Protein AF-A0A8B6GWA0-F1 (afdb_monomer)

Structure (mmCIF, N/CA/C/O backbone):
data_AF-A0A8B6GWA0-F1
#
_entry.id   AF-A0A8B6GWA0-F1
#
loop_
_atom_site.group_PDB
_atom_site.id
_atom_site.type_symbol
_atom_site.label_atom_id
_atom_site.label_alt_id
_atom_site.label_comp_id
_atom_site.label_asym_id
_atom_site.label_entity_id
_atom_site.label_seq_id
_atom_site.pdbx_PDB_ins_code
_atom_site.Cartn_x
_atom_site.Cartn_y
_atom_site.Cartn_z
_atom_site.occupancy
_atom_site.B_iso_or_equiv
_atom_site.auth_seq_id
_atom_site.auth_comp_id
_atom_site.auth_asym_id
_atom_site.auth_atom_id
_atom_site.pdbx_PDB_model_num
ATOM 1 N N . MET A 1 1 ? -15.227 0.819 5.330 1.00 64.62 1 MET A N 1
ATOM 2 C CA . MET A 1 1 ? -16.528 0.362 4.798 1.00 64.62 1 MET A CA 1
ATOM 3 C C . MET A 1 1 ? -16.441 0.118 3.294 1.00 64.62 1 MET A C 1
ATOM 5 O O . MET A 1 1 ? -15.882 0.960 2.591 1.00 64.62 1 MET A O 1
ATOM 9 N N . LYS A 1 2 ? -16.917 -1.031 2.801 1.00 76.00 2 LYS A N 1
ATOM 10 C CA . LYS A 1 2 ? -17.010 -1.337 1.360 1.00 76.00 2 LYS A CA 1
ATOM 11 C C . LYS A 1 2 ? -18.361 -0.871 0.809 1.00 76.00 2 LYS A C 1
ATOM 13 O O . LYS A 1 2 ? -19.314 -0.718 1.566 1.00 76.00 2 LYS A O 1
ATOM 18 N N . LEU A 1 3 ? -18.465 -0.691 -0.513 1.00 80.06 3 LEU A N 1
ATOM 19 C CA . LEU A 1 3 ? -19.733 -0.317 -1.159 1.00 80.06 3 LEU A CA 1
ATOM 20 C C . LEU A 1 3 ? -20.846 -1.335 -0.866 1.00 80.06 3 LEU A C 1
ATOM 22 O O . LEU A 1 3 ? -21.987 -0.937 -0.683 1.00 80.06 3 LEU A O 1
ATOM 26 N N . SER A 1 4 ? -20.510 -2.623 -0.758 1.00 80.25 4 SER A N 1
ATOM 27 C CA . SER A 1 4 ? -21.457 -3.676 -0.374 1.00 80.25 4 SER A CA 1
ATOM 28 C C . SER A 1 4 ? -22.116 -3.435 0.964 1.00 80.25 4 SER A C 1
ATOM 30 O O . SER A 1 4 ? -23.332 -3.553 1.073 1.00 80.25 4 SER A O 1
ATOM 32 N N . ASP A 1 5 ? -21.317 -3.038 1.945 1.00 82.62 5 ASP A N 1
ATOM 33 C CA . ASP A 1 5 ? -21.777 -2.827 3.309 1.00 82.62 5 ASP A CA 1
ATOM 34 C C . ASP A 1 5 ? -22.697 -1.598 3.335 1.00 82.62 5 ASP A C 1
ATOM 36 O O . ASP A 1 5 ? -23.781 -1.636 3.906 1.00 82.62 5 ASP A O 1
ATOM 40 N N . VAL A 1 6 ? -22.319 -0.536 2.611 1.00 85.50 6 VAL A N 1
ATOM 41 C CA . VAL A 1 6 ? -23.145 0.669 2.443 1.00 85.50 6 VAL A CA 1
ATOM 42 C C . VAL A 1 6 ? -24.468 0.336 1.748 1.00 85.50 6 VAL A C 1
ATOM 44 O O . VAL A 1 6 ? -25.530 0.736 2.220 1.00 85.50 6 VAL A O 1
ATOM 47 N N . CYS A 1 7 ? -24.436 -0.405 0.640 1.00 86.38 7 CYS A N 1
ATOM 48 C CA . CYS A 1 7 ? -25.652 -0.804 -0.061 1.00 86.38 7 CYS A CA 1
ATOM 49 C C . CYS A 1 7 ? -26.564 -1.635 0.843 1.00 86.38 7 CYS A C 1
ATOM 51 O O . CYS A 1 7 ? -27.756 -1.371 0.869 1.00 86.38 7 CYS A O 1
ATOM 53 N N . GLN A 1 8 ? -26.021 -2.567 1.626 1.00 85.88 8 GLN A N 1
ATOM 54 C CA . GLN A 1 8 ? -26.804 -3.371 2.565 1.00 85.88 8 GLN A CA 1
ATOM 55 C C . GLN A 1 8 ? -27.409 -2.538 3.706 1.00 85.88 8 GLN A C 1
ATOM 57 O O . GLN A 1 8 ? -28.520 -2.815 4.145 1.00 85.88 8 GLN A O 1
ATOM 62 N N . MET A 1 9 ? -26.702 -1.512 4.188 1.00 87.50 9 MET A N 1
ATOM 63 C CA . MET A 1 9 ? -27.196 -0.635 5.256 1.00 87.50 9 MET A CA 1
ATOM 64 C C . MET A 1 9 ? -28.290 0.332 4.789 1.00 87.50 9 MET A C 1
ATOM 66 O O . MET A 1 9 ? -29.154 0.708 5.578 1.00 87.50 9 MET A O 1
ATOM 70 N N . TYR A 1 10 ? -28.231 0.776 3.532 1.00 87.62 10 TYR A N 1
ATOM 71 C CA . TYR A 1 10 ? -29.064 1.871 3.024 1.00 87.62 10 TYR A CA 1
ATOM 72 C C . TYR A 1 10 ? -29.969 1.473 1.847 1.00 87.62 10 TYR A C 1
ATOM 74 O O . TYR A 1 10 ? -30.591 2.349 1.246 1.00 87.62 10 TYR A O 1
ATOM 82 N N . SER A 1 11 ? -30.054 0.193 1.484 1.00 82.56 11 SER A N 1
ATOM 83 C CA . SER A 1 11 ? -30.932 -0.324 0.428 1.00 82.56 11 SER A CA 1
ATOM 84 C C . SER A 1 11 ? -31.373 -1.755 0.737 1.00 82.56 11 SER A C 1
ATOM 86 O O . SER A 1 11 ? -30.554 -2.607 1.065 1.00 82.56 11 SER A O 1
ATOM 88 N N . ASP A 1 12 ? -32.659 -2.041 0.528 1.00 73.44 12 ASP A N 1
ATOM 89 C CA . ASP A 1 12 ? -33.217 -3.397 0.654 1.00 73.44 12 ASP A CA 1
ATOM 90 C C . ASP A 1 12 ? -32.796 -4.313 -0.513 1.00 73.44 12 ASP A C 1
ATOM 92 O O . ASP A 1 12 ? -32.849 -5.537 -0.419 1.00 73.44 12 ASP A O 1
ATOM 96 N N . ASN A 1 13 ? -32.332 -3.717 -1.619 1.00 62.00 13 ASN A N 1
ATOM 97 C CA . ASN A 1 13 ? -31.847 -4.410 -2.810 1.00 62.00 13 ASN A CA 1
ATOM 98 C C . ASN A 1 13 ? -30.316 -4.374 -2.850 1.00 62.00 13 ASN A C 1
ATOM 100 O O . ASN A 1 13 ? -29.718 -3.621 -3.626 1.00 62.00 13 ASN A O 1
ATOM 104 N N . ALA A 1 14 ? -29.664 -5.171 -2.004 1.00 59.34 14 ALA A N 1
ATOM 105 C CA . ALA A 1 14 ? -28.231 -5.407 -2.122 1.00 59.34 14 ALA A CA 1
ATOM 106 C C . ALA A 1 14 ? -27.972 -6.299 -3.351 1.00 59.34 14 ALA A C 1
ATOM 108 O O . ALA A 1 14 ? -28.061 -7.523 -3.283 1.00 59.34 14 ALA A O 1
ATOM 109 N N . GLN A 1 15 ? -27.686 -5.685 -4.504 1.00 58.66 15 GLN A N 1
ATOM 110 C CA . GLN A 1 15 ? -27.155 -6.406 -5.666 1.00 58.66 15 GLN A CA 1
ATOM 111 C C . GLN A 1 15 ? -25.925 -7.230 -5.227 1.00 58.66 15 GLN A C 1
ATOM 113 O O . GLN A 1 15 ? -25.093 -6.693 -4.487 1.00 58.66 15 GLN A O 1
ATOM 118 N N . PRO A 1 16 ? -25.759 -8.499 -5.653 1.00 56.56 16 PRO A N 1
ATOM 119 C CA . PRO A 1 16 ? -24.614 -9.308 -5.250 1.00 56.56 16 PRO A CA 1
ATOM 120 C C . PRO A 1 16 ? -23.324 -8.735 -5.848 1.00 56.56 16 PRO A C 1
ATOM 122 O O . PRO A 1 16 ? -22.939 -9.021 -6.980 1.00 56.56 16 PRO A O 1
ATOM 125 N N . LEU A 1 17 ? -22.616 -7.924 -5.067 1.00 62.47 17 LEU A N 1
ATOM 126 C CA . LEU A 1 17 ? -21.311 -7.378 -5.447 1.00 62.47 17 LEU A CA 1
ATOM 127 C C . LEU A 1 17 ? -20.210 -8.454 -5.414 1.00 62.47 17 LEU A C 1
ATOM 129 O O . LEU A 1 17 ? -19.087 -8.185 -5.817 1.00 62.47 17 LEU A O 1
ATOM 133 N N . GLU A 1 18 ? -20.516 -9.686 -5.000 1.00 60.28 18 GLU A N 1
ATOM 134 C CA . GLU A 1 18 ? -19.568 -10.809 -4.950 1.00 60.28 18 GLU A CA 1
ATOM 135 C C . GLU A 1 18 ? -18.960 -11.166 -6.317 1.00 60.28 18 GLU A C 1
ATOM 137 O O . GLU A 1 18 ? -17.824 -11.637 -6.393 1.00 60.28 18 GLU A O 1
ATOM 142 N N . GLN A 1 19 ? -19.670 -10.909 -7.423 1.00 63.75 19 GLN A N 1
ATOM 143 C CA . GLN A 1 19 ? -19.118 -11.127 -8.767 1.00 63.75 19 GLN A CA 1
ATOM 144 C C . GLN A 1 19 ? -17.974 -10.149 -9.097 1.00 63.75 19 GLN A C 1
ATOM 146 O O . GLN A 1 19 ? -17.099 -10.471 -9.904 1.00 63.75 19 GLN A O 1
ATOM 151 N N . LYS A 1 20 ? -17.915 -8.991 -8.425 1.00 72.75 20 LYS A N 1
ATOM 152 C CA . LYS A 1 20 ? -16.910 -7.945 -8.666 1.00 72.75 20 LYS A CA 1
ATOM 153 C C . LYS A 1 20 ? -15.511 -8.374 -8.264 1.00 72.75 20 LYS A C 1
ATOM 155 O O . LYS A 1 20 ? -14.563 -8.145 -9.016 1.00 72.75 20 LYS A O 1
ATOM 160 N N . ASP A 1 21 ? -15.379 -9.044 -7.125 1.00 73.38 21 ASP A N 1
ATOM 161 C CA . ASP A 1 21 ? -14.072 -9.499 -6.653 1.00 73.38 21 ASP A CA 1
ATOM 162 C C . ASP A 1 21 ? -13.458 -10.509 -7.631 1.00 73.38 21 ASP A C 1
ATOM 164 O O . ASP A 1 21 ? -12.263 -10.438 -7.908 1.00 73.38 21 ASP A O 1
ATOM 168 N N . LYS A 1 22 ? -14.272 -11.369 -8.260 1.00 77.56 22 LYS A N 1
ATOM 169 C CA . LYS A 1 22 ? -13.805 -12.321 -9.282 1.00 77.56 22 LYS A CA 1
ATOM 170 C C . LYS A 1 22 ? -13.308 -11.624 -10.548 1.00 77.56 22 LYS A C 1
ATOM 172 O O . LYS A 1 22 ? -12.220 -11.946 -11.022 1.00 77.56 22 LYS A O 1
ATOM 177 N N . VAL A 1 23 ? -14.068 -10.653 -11.064 1.00 79.62 23 VAL A N 1
ATOM 178 C CA . VAL A 1 23 ? -13.680 -9.851 -12.242 1.00 79.62 23 VAL A CA 1
ATOM 179 C C . VAL A 1 23 ? -12.383 -9.100 -11.955 1.00 79.62 23 VAL A C 1
ATOM 181 O O . VAL A 1 23 ? -11.427 -9.181 -12.726 1.00 79.62 23 VAL A O 1
ATOM 184 N N . LYS A 1 24 ? -12.301 -8.435 -10.797 1.00 79.81 24 LYS A N 1
ATOM 185 C CA . LYS A 1 24 ? -11.088 -7.739 -10.373 1.00 79.81 24 LYS A CA 1
ATOM 186 C C . LYS A 1 24 ? -9.905 -8.698 -10.287 1.00 79.81 24 LYS A C 1
ATOM 188 O O . LYS A 1 24 ? -8.864 -8.382 -10.852 1.00 79.81 24 LYS A O 1
ATOM 193 N N . ILE A 1 25 ? -10.051 -9.851 -9.629 1.00 81.00 25 ILE A N 1
ATOM 194 C CA . ILE A 1 25 ? -8.980 -10.845 -9.461 1.00 81.00 25 ILE A CA 1
ATOM 195 C C . ILE A 1 25 ? -8.468 -11.340 -10.814 1.00 81.00 25 ILE A C 1
ATOM 197 O O . ILE A 1 25 ? -7.263 -11.277 -11.059 1.00 81.00 25 ILE A O 1
ATOM 201 N N . LYS A 1 26 ? -9.379 -11.763 -11.699 1.00 82.94 26 LYS A N 1
ATOM 202 C CA . LYS A 1 26 ? -9.074 -12.269 -13.045 1.00 82.94 26 LYS A CA 1
ATOM 203 C C . LYS A 1 26 ? -8.226 -11.272 -13.831 1.00 82.94 26 LYS A C 1
ATOM 205 O O . LYS A 1 26 ? -7.076 -11.552 -14.155 1.00 82.94 26 LYS A O 1
ATOM 210 N N . TRP A 1 27 ? -8.746 -10.067 -14.048 1.00 82.62 27 TRP A N 1
ATOM 211 C CA . TRP A 1 27 ? -8.070 -9.066 -14.876 1.00 82.62 27 TRP A CA 1
ATOM 212 C C . TRP A 1 27 ? -6.813 -8.496 -14.215 1.00 82.62 27 TRP A C 1
ATOM 214 O O . TRP A 1 27 ? -5.834 -8.190 -14.890 1.00 82.62 27 TRP A O 1
ATOM 224 N N . THR A 1 28 ? -6.788 -8.407 -12.884 1.00 82.81 28 THR A N 1
ATOM 225 C CA . THR A 1 28 ? -5.583 -8.010 -12.144 1.00 82.81 28 THR A CA 1
ATOM 226 C C . THR A 1 28 ? -4.456 -9.023 -12.359 1.00 82.81 28 THR A C 1
ATOM 228 O O . THR A 1 28 ? -3.297 -8.643 -12.557 1.00 82.81 28 THR A O 1
ATOM 231 N N . LYS A 1 29 ? -4.787 -10.320 -12.379 1.00 83.06 29 LYS A N 1
ATOM 232 C CA . LYS A 1 29 ? -3.828 -11.400 -12.623 1.00 83.06 29 LYS A CA 1
ATOM 233 C C . LYS A 1 29 ? -3.405 -11.510 -14.085 1.00 83.06 29 LYS A C 1
ATOM 235 O O . LYS A 1 29 ? -2.239 -11.803 -14.326 1.00 83.06 29 LYS A O 1
ATOM 240 N N . GLU A 1 30 ? -4.304 -11.245 -15.026 1.00 83.44 30 GLU A N 1
ATOM 241 C CA . GLU A 1 30 ? -4.047 -11.384 -16.465 1.00 83.44 30 GLU A CA 1
ATOM 242 C C . GLU A 1 30 ? -3.382 -10.153 -17.088 1.00 83.44 30 GLU A C 1
ATOM 244 O O . GLU A 1 30 ? -2.453 -10.318 -17.865 1.00 83.44 30 GLU A O 1
ATOM 249 N N . ASP A 1 31 ? -3.789 -8.938 -16.706 1.00 80.31 31 ASP A N 1
ATOM 250 C CA . ASP A 1 31 ? -3.397 -7.694 -17.394 1.00 80.31 31 ASP A CA 1
ATOM 251 C C . ASP A 1 31 ? -2.764 -6.635 -16.480 1.00 80.31 31 ASP A C 1
ATOM 253 O O . ASP A 1 31 ? -2.205 -5.649 -16.966 1.00 80.31 31 ASP A O 1
ATOM 257 N N . GLY A 1 32 ? -2.819 -6.822 -15.155 1.00 82.50 32 GLY A N 1
ATOM 258 C CA . GLY A 1 32 ? -2.175 -5.922 -14.197 1.00 82.50 32 GLY A CA 1
ATOM 259 C C . GLY A 1 32 ? -3.103 -4.871 -13.615 1.00 82.50 32 GLY A C 1
ATOM 260 O O . GLY A 1 32 ? -3.889 -5.164 -12.717 1.00 82.50 32 GLY A O 1
ATOM 261 N N . GLU A 1 33 ? -2.972 -3.616 -14.050 1.00 83.50 33 GLU A N 1
ATOM 262 C CA . GLU A 1 33 ? -3.897 -2.563 -13.626 1.00 83.50 33 GLU A CA 1
ATOM 263 C C . GLU A 1 33 ? -5.235 -2.728 -14.356 1.00 83.50 33 GLU A C 1
ATOM 265 O O . GLU A 1 33 ? -5.327 -2.422 -15.546 1.00 83.50 33 GLU A O 1
ATOM 270 N N . LEU A 1 34 ? -6.272 -3.169 -13.626 1.00 82.00 34 LEU A N 1
ATOM 271 C CA . LEU A 1 34 ? -7.621 -3.439 -14.146 1.00 82.00 34 LEU A CA 1
ATOM 272 C C . LEU A 1 34 ? -8.068 -2.355 -15.137 1.00 82.00 34 LEU A C 1
ATOM 274 O O . LEU A 1 34 ? -8.337 -2.636 -16.298 1.00 82.00 34 LEU A O 1
ATOM 278 N N . TRP A 1 35 ? -8.060 -1.089 -14.719 1.00 86.69 35 TRP A N 1
ATOM 279 C CA . TRP A 1 35 ? -8.591 0.018 -15.518 1.00 86.69 35 TRP A CA 1
ATOM 280 C C . TRP A 1 35 ? -7.644 0.554 -16.594 1.00 86.69 35 TRP A C 1
ATOM 282 O O . TRP A 1 35 ? -7.993 1.525 -17.272 1.00 86.69 35 TRP A O 1
ATOM 292 N N . ALA A 1 36 ? -6.466 -0.041 -16.782 1.00 84.94 36 ALA A N 1
ATOM 293 C CA . ALA A 1 36 ? -5.525 0.355 -17.827 1.00 84.94 36 ALA A CA 1
ATOM 294 C C . ALA A 1 36 ? -5.757 -0.376 -19.162 1.00 84.94 36 ALA A C 1
ATOM 296 O O . ALA A 1 36 ? -5.326 0.128 -20.203 1.00 84.94 36 ALA A O 1
ATOM 297 N N . ARG A 1 37 ? -6.461 -1.519 -19.158 1.00 82.44 37 ARG A N 1
ATOM 298 C CA . ARG A 1 37 ? -6.771 -2.302 -20.367 1.00 82.44 37 ARG A CA 1
ATOM 299 C C . ARG A 1 37 ? -7.619 -1.499 -21.354 1.00 82.44 37 ARG A C 1
ATOM 301 O O . ARG A 1 37 ? -8.598 -0.862 -20.962 1.00 82.44 37 ARG A O 1
ATOM 308 N N . ARG A 1 38 ? -7.274 -1.534 -22.645 1.00 85.75 38 ARG A N 1
ATOM 309 C CA . ARG A 1 38 ? -8.078 -0.940 -23.725 1.00 85.75 38 ARG A CA 1
ATOM 310 C C . ARG A 1 38 ? -8.163 -1.882 -24.939 1.00 85.75 38 ARG A C 1
ATOM 312 O O . ARG A 1 38 ? -7.135 -2.460 -25.288 1.00 85.75 38 ARG A O 1
ATOM 319 N N . PRO A 1 39 ? -9.332 -1.986 -25.605 1.00 90.00 39 PRO A N 1
ATOM 320 C CA . PRO A 1 39 ? -10.635 -1.471 -25.162 1.00 90.00 39 PRO A CA 1
ATOM 321 C C . PRO A 1 39 ? -11.088 -2.135 -23.848 1.00 90.00 39 PRO A C 1
ATOM 323 O O . PRO A 1 39 ? -10.558 -3.176 -23.459 1.00 90.00 39 PRO A O 1
ATOM 326 N N . LEU A 1 40 ? -12.009 -1.489 -23.127 1.00 90.00 40 LEU A N 1
ATOM 327 C CA . LEU A 1 40 ? -12.636 -2.107 -21.954 1.00 90.00 40 LEU A CA 1
ATOM 328 C C . LEU A 1 40 ? -13.491 -3.291 -22.420 1.00 90.00 40 LEU A C 1
ATOM 330 O O . LEU A 1 40 ? -14.094 -3.218 -23.489 1.00 90.00 40 LEU A O 1
ATOM 334 N N . THR A 1 41 ? -13.521 -4.371 -21.642 1.00 89.44 41 THR A N 1
ATOM 335 C CA . THR A 1 41 ? -14.411 -5.508 -21.916 1.00 89.44 41 THR A CA 1
ATOM 336 C C . THR A 1 41 ? -15.811 -5.229 -21.378 1.00 89.44 41 THR A C 1
ATOM 338 O O . THR A 1 41 ? -15.973 -4.402 -20.478 1.00 89.44 41 THR A O 1
ATOM 341 N N . ASP A 1 42 ? -16.813 -5.953 -21.877 1.00 91.31 42 ASP A N 1
ATOM 342 C CA . ASP A 1 42 ? -18.191 -5.828 -21.388 1.00 91.31 42 ASP A CA 1
ATOM 343 C C . ASP A 1 42 ? -18.284 -6.117 -19.880 1.00 91.31 42 ASP A C 1
ATOM 345 O O . ASP A 1 42 ? -18.909 -5.350 -19.156 1.00 91.31 42 ASP A O 1
ATOM 349 N N . GLU A 1 43 ? -17.543 -7.117 -19.374 1.00 88.56 43 GLU A N 1
ATOM 350 C CA . GLU A 1 43 ? -17.435 -7.411 -17.931 1.00 88.56 43 GLU A CA 1
ATOM 351 C C . GLU A 1 43 ? -16.918 -6.203 -17.120 1.00 88.56 43 GLU A C 1
ATOM 353 O O . GLU A 1 43 ? -17.371 -5.951 -16.005 1.00 88.56 43 GLU A O 1
ATOM 358 N N . MET A 1 44 ? -15.954 -5.445 -17.656 1.00 88.44 44 MET A N 1
ATOM 359 C CA . MET A 1 44 ? -15.405 -4.259 -16.985 1.00 88.44 44 MET A CA 1
ATOM 360 C C . MET A 1 44 ? -16.371 -3.074 -17.026 1.00 88.44 44 MET A C 1
ATOM 362 O O . MET A 1 44 ? -16.429 -2.294 -16.073 1.00 88.44 44 MET A O 1
ATOM 366 N N . ILE A 1 45 ? -17.104 -2.923 -18.131 1.00 90.75 45 ILE A N 1
ATOM 367 C CA . ILE A 1 45 ? -18.130 -1.888 -18.281 1.00 90.75 45 ILE A CA 1
ATOM 368 C C . ILE A 1 45 ? -19.275 -2.171 -17.308 1.00 90.75 45 ILE A C 1
ATOM 370 O O . ILE A 1 45 ? -19.658 -1.274 -16.560 1.00 90.75 45 ILE A O 1
ATOM 374 N N . GLU A 1 46 ? -19.746 -3.417 -17.251 1.00 89.19 46 GLU A N 1
ATOM 375 C CA . GLU A 1 46 ? -20.789 -3.864 -16.327 1.00 89.19 46 GLU A CA 1
ATOM 376 C C . GLU A 1 46 ? -20.351 -3.723 -14.862 1.00 89.19 46 GLU A C 1
ATOM 378 O O . GLU A 1 46 ? -21.105 -3.215 -14.028 1.00 89.19 46 GLU A O 1
ATOM 383 N N . TYR A 1 47 ? -19.102 -4.088 -14.539 1.00 86.69 47 TYR A N 1
ATOM 384 C CA . TYR A 1 47 ? -18.524 -3.844 -13.215 1.00 86.69 47 TYR A CA 1
ATOM 385 C C . TYR A 1 47 ? -18.686 -2.370 -12.813 1.00 86.69 47 TYR A C 1
ATOM 387 O O . TYR A 1 47 ? -19.178 -2.078 -11.717 1.00 86.69 47 TYR A O 1
ATOM 395 N N . ALA A 1 48 ? -18.265 -1.450 -13.691 1.00 88.56 48 ALA A N 1
ATOM 396 C CA . ALA A 1 48 ? -18.250 -0.015 -13.416 1.00 88.56 48 ALA A CA 1
ATOM 397 C C . ALA A 1 48 ? -19.662 0.582 -13.362 1.00 88.56 48 ALA A C 1
ATOM 399 O O . ALA A 1 48 ? -19.951 1.381 -12.471 1.00 88.56 48 ALA A O 1
ATOM 400 N N . SER A 1 49 ? -20.558 0.187 -14.271 1.00 89.62 49 SER A N 1
ATOM 401 C CA . SER A 1 49 ? -21.946 0.660 -14.257 1.00 89.62 49 SER A CA 1
ATOM 402 C C . SER A 1 49 ? -22.657 0.230 -12.979 1.00 89.62 49 SER A C 1
ATOM 404 O O . SER A 1 49 ? -23.326 1.043 -12.344 1.00 89.62 49 SER A O 1
ATOM 406 N N . ASN A 1 50 ? -22.430 -1.010 -12.538 1.00 86.69 50 ASN A N 1
ATOM 407 C CA . ASN A 1 50 ? -23.057 -1.547 -11.336 1.00 86.69 50 ASN A CA 1
ATOM 408 C C . ASN A 1 50 ? -22.606 -0.828 -10.053 1.00 86.69 50 ASN A C 1
ATOM 410 O O . ASN A 1 50 ? -23.355 -0.829 -9.083 1.00 86.69 50 ASN A O 1
ATOM 414 N N . ASP A 1 51 ? -21.406 -0.229 -9.997 1.00 85.38 51 ASP A N 1
ATOM 415 C CA . ASP A 1 51 ? -21.007 0.627 -8.858 1.00 85.38 51 ASP A CA 1
ATOM 416 C C . ASP A 1 51 ? -21.910 1.867 -8.741 1.00 85.38 51 ASP A C 1
ATOM 418 O O . ASP A 1 51 ? -22.296 2.258 -7.640 1.00 85.38 51 ASP A O 1
ATOM 422 N N . VAL A 1 52 ? -22.289 2.466 -9.873 1.00 88.75 52 VAL A N 1
ATOM 423 C CA . VAL A 1 52 ? -23.106 3.687 -9.901 1.00 88.75 52 VAL A CA 1
ATOM 424 C C . VAL A 1 52 ? -24.583 3.366 -9.690 1.00 88.75 52 VAL A C 1
ATOM 426 O O . VAL A 1 52 ? -25.239 4.005 -8.867 1.00 88.75 52 VAL A O 1
ATOM 429 N N . THR A 1 53 ? -25.103 2.354 -10.386 1.00 87.25 53 THR A N 1
ATOM 430 C CA . THR A 1 53 ? -26.515 1.951 -10.289 1.00 87.25 53 THR A CA 1
ATOM 431 C C . THR A 1 53 ? -26.873 1.420 -8.900 1.00 87.25 53 THR A C 1
ATOM 433 O O . THR A 1 53 ? -28.003 1.588 -8.454 1.00 87.25 53 THR A O 1
ATOM 436 N N . ALA A 1 54 ? -25.921 0.818 -8.177 1.00 84.38 54 ALA A N 1
ATOM 437 C CA . ALA A 1 54 ? -26.145 0.398 -6.793 1.00 84.38 54 ALA A CA 1
ATOM 438 C C . ALA A 1 54 ? -26.211 1.584 -5.810 1.00 84.38 54 ALA A C 1
ATOM 440 O O . ALA A 1 54 ? -26.874 1.496 -4.776 1.00 84.38 54 ALA A O 1
ATOM 441 N N . LEU A 1 55 ? -25.531 2.693 -6.121 1.00 86.56 55 LEU A N 1
ATOM 442 C CA . LEU A 1 55 ? -25.473 3.878 -5.265 1.00 86.56 55 LEU A CA 1
ATOM 443 C C . LEU A 1 55 ? -26.659 4.829 -5.504 1.00 86.56 55 LEU A C 1
ATOM 445 O O . LEU A 1 55 ? -27.187 5.432 -4.566 1.00 86.56 55 LEU A O 1
ATOM 449 N N . ILE A 1 56 ? -27.077 4.983 -6.761 1.00 88.62 56 ILE A N 1
ATOM 450 C CA . ILE A 1 56 ? -28.070 5.974 -7.184 1.00 88.62 56 ILE A CA 1
ATOM 451 C C . ILE A 1 56 ? -29.273 5.267 -7.827 1.00 88.62 56 ILE A C 1
ATOM 453 O O . ILE A 1 56 ? -29.081 4.443 -8.717 1.00 88.62 56 ILE A O 1
ATOM 457 N N . PRO A 1 57 ? -30.518 5.633 -7.463 1.00 89.06 57 PRO A N 1
ATOM 458 C CA . PRO A 1 57 ? -30.874 6.711 -6.536 1.00 89.06 57 PRO A CA 1
ATOM 459 C C . PRO A 1 57 ? -30.928 6.280 -5.064 1.00 89.06 57 PRO A C 1
ATOM 461 O O . PRO A 1 57 ? -30.762 7.129 -4.191 1.00 89.06 57 PRO A O 1
ATOM 464 N N . THR A 1 58 ? -31.179 5.006 -4.771 1.00 89.44 58 THR A N 1
ATOM 465 C CA . THR A 1 58 ? -31.703 4.566 -3.467 1.00 89.44 58 THR A CA 1
ATOM 466 C C . THR A 1 58 ? -30.777 4.870 -2.290 1.00 89.44 58 THR A C 1
ATOM 468 O O . THR A 1 58 ? -31.185 5.565 -1.359 1.00 89.44 58 THR A O 1
ATOM 471 N N . VAL A 1 59 ? -29.524 4.405 -2.342 1.00 90.62 59 VAL A N 1
ATOM 472 C CA . VAL A 1 59 ? -28.560 4.588 -1.243 1.00 90.62 59 VAL A CA 1
ATOM 473 C C . VAL A 1 59 ? -28.311 6.074 -0.993 1.00 90.62 59 VAL A C 1
ATOM 475 O O . VAL A 1 59 ? -28.395 6.524 0.149 1.00 90.62 59 VAL A O 1
ATOM 478 N N . TYR A 1 60 ? -28.090 6.850 -2.057 1.00 92.38 60 TYR A N 1
ATOM 479 C CA . TYR A 1 60 ? -27.881 8.294 -1.958 1.00 92.38 60 TYR A CA 1
ATOM 480 C C . TYR A 1 60 ? -29.045 9.015 -1.260 1.00 92.38 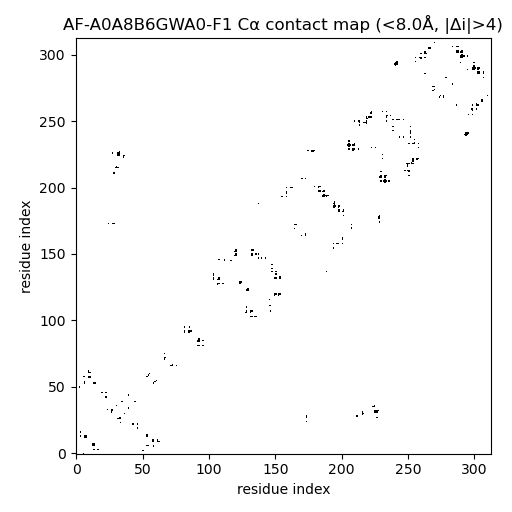60 TYR A C 1
ATOM 482 O O . TYR A 1 60 ? -28.820 9.789 -0.329 1.00 92.38 60 TYR A O 1
ATOM 490 N N . HIS A 1 61 ? -30.292 8.765 -1.676 1.00 94.19 61 HIS A N 1
ATOM 491 C CA . HIS A 1 61 ? -31.450 9.449 -1.090 1.00 94.19 61 HIS A CA 1
ATOM 492 C C . HIS A 1 61 ? -31.669 9.052 0.372 1.00 94.19 61 HIS A C 1
ATOM 494 O O . HIS A 1 61 ? -31.980 9.914 1.194 1.00 94.19 61 HIS A O 1
ATOM 500 N N . ASN A 1 62 ? -31.444 7.783 0.716 1.00 94.25 62 ASN A N 1
ATOM 501 C CA . ASN A 1 62 ? -31.555 7.314 2.094 1.00 94.25 62 ASN A CA 1
ATOM 502 C C . ASN A 1 62 ? -30.488 7.934 3.001 1.00 94.25 62 ASN A C 1
ATOM 504 O O . ASN A 1 62 ? -30.812 8.405 4.092 1.00 94.25 62 ASN A O 1
ATOM 508 N N . GLN A 1 63 ? -29.238 8.013 2.539 1.00 93.69 63 GLN A N 1
ATOM 509 C CA . GLN A 1 63 ? -28.173 8.703 3.270 1.00 93.69 63 GLN A CA 1
ATOM 510 C C . GLN A 1 63 ? -28.478 10.193 3.437 1.00 93.69 63 GLN A C 1
ATOM 512 O O . GLN A 1 63 ? -28.364 10.721 4.543 1.00 93.69 63 GLN A O 1
ATOM 517 N N . LYS A 1 64 ? -28.916 10.865 2.365 1.00 94.81 64 LYS A N 1
ATOM 518 C CA . LYS A 1 64 ? -29.290 12.283 2.403 1.00 94.81 64 LYS A CA 1
ATOM 519 C C . LYS A 1 64 ? -30.393 12.547 3.429 1.00 94.81 64 LYS A C 1
ATOM 521 O O . LYS A 1 64 ? -30.226 13.438 4.256 1.00 94.81 64 LYS A O 1
ATOM 526 N N . ARG A 1 65 ? -31.459 11.740 3.427 1.00 95.62 65 ARG A N 1
ATOM 527 C CA . ARG A 1 65 ? -32.559 11.848 4.396 1.00 95.62 65 ARG A CA 1
ATOM 528 C C . ARG A 1 65 ? -32.051 11.758 5.838 1.00 95.62 65 ARG A C 1
ATOM 530 O O . ARG A 1 65 ? -32.407 12.590 6.659 1.00 95.62 65 ARG A O 1
ATOM 537 N N . ILE A 1 66 ? -31.175 10.797 6.139 1.00 95.69 66 ILE A N 1
ATOM 538 C CA . ILE A 1 66 ? -30.614 10.624 7.491 1.00 95.69 66 ILE A CA 1
ATOM 539 C C . ILE A 1 66 ? -29.745 11.822 7.898 1.00 95.69 66 ILE A C 1
ATOM 541 O O . ILE A 1 66 ? -29.794 12.259 9.048 1.00 95.69 66 ILE A O 1
ATOM 545 N N . LEU A 1 67 ? -28.950 12.364 6.972 1.00 96.31 67 LEU A N 1
ATOM 546 C CA . LEU A 1 67 ? -28.146 13.561 7.230 1.00 96.31 67 LEU A CA 1
ATOM 547 C C . LEU A 1 67 ? -29.028 14.786 7.510 1.00 96.31 67 LEU A C 1
ATOM 549 O O . LEU A 1 67 ? -28.694 15.580 8.388 1.00 96.31 67 LEU A O 1
ATOM 553 N N . GLU A 1 68 ? -30.140 14.932 6.787 1.00 96.62 68 GLU A N 1
ATOM 554 C CA . GLU A 1 68 ? -31.128 15.995 7.002 1.00 96.62 68 GLU A CA 1
ATOM 555 C C . GLU A 1 68 ? -31.824 15.838 8.359 1.00 96.62 68 GLU A C 1
ATOM 557 O O . GLU A 1 68 ? -31.809 16.771 9.159 1.00 96.62 68 GLU A O 1
ATOM 562 N N . GLU A 1 69 ? -32.338 14.646 8.671 1.00 96.94 69 GLU A N 1
ATOM 563 C CA . GLU A 1 69 ? -33.014 14.336 9.942 1.00 96.94 69 GLU A CA 1
ATOM 564 C C . GLU A 1 69 ? -32.126 14.588 11.167 1.00 96.94 69 GLU A C 1
ATOM 566 O O . GLU A 1 69 ? -32.612 14.992 12.222 1.00 96.94 69 GLU A O 1
ATOM 571 N N . ARG A 1 70 ? -30.814 14.371 11.032 1.00 96.75 70 ARG A N 1
ATOM 572 C CA . ARG A 1 70 ? -29.836 14.579 12.109 1.00 96.75 70 ARG A CA 1
ATOM 573 C C . ARG A 1 70 ? -29.186 15.964 12.098 1.00 96.75 70 ARG A C 1
ATOM 575 O O . ARG A 1 70 ? -28.302 16.207 12.912 1.00 96.75 70 ARG A O 1
ATOM 582 N N . ASN A 1 71 ? -29.595 16.864 11.202 1.00 95.88 71 ASN A N 1
ATOM 583 C CA . ASN A 1 71 ? -28.984 18.187 11.014 1.00 95.88 71 ASN A CA 1
ATOM 584 C C . ASN A 1 71 ? -27.464 18.145 10.734 1.00 95.88 71 ASN A C 1
ATOM 586 O O . ASN A 1 71 ? -26.735 19.079 11.062 1.00 95.88 71 ASN A O 1
ATOM 590 N N . LEU A 1 72 ? -26.977 17.080 10.090 1.00 97.06 72 LEU A N 1
ATOM 591 C CA . LEU A 1 72 ? -25.554 16.862 9.786 1.00 97.06 72 LEU A CA 1
ATOM 592 C C . LEU A 1 72 ? -25.137 17.386 8.403 1.00 97.06 72 LEU A C 1
ATOM 594 O O . LEU A 1 72 ? -23.976 17.269 8.018 1.00 97.06 72 LEU A O 1
ATOM 598 N N . ILE A 1 73 ? -26.060 17.973 7.634 1.00 96.19 73 ILE A N 1
ATOM 599 C CA . ILE A 1 73 ? -25.784 18.480 6.280 1.00 96.19 73 ILE A CA 1
ATOM 600 C C . ILE A 1 73 ? -24.642 19.513 6.230 1.00 96.19 73 ILE A C 1
ATOM 602 O O . ILE A 1 73 ? -23.805 19.386 5.332 1.00 96.19 73 ILE A O 1
ATOM 606 N N . PRO A 1 74 ? -24.554 20.516 7.130 1.00 95.44 74 PRO A N 1
ATOM 607 C CA . PRO A 1 74 ? -23.447 21.472 7.102 1.00 95.44 74 PRO A CA 1
ATOM 608 C C . PRO A 1 74 ? -22.091 20.790 7.300 1.00 95.44 74 PRO A C 1
ATOM 610 O O . PRO A 1 74 ? -21.173 21.003 6.513 1.00 95.44 74 PRO A O 1
ATOM 613 N N . GLU A 1 75 ? -21.995 19.904 8.292 1.00 93.50 75 GLU A N 1
ATOM 614 C CA . GLU A 1 75 ? -20.769 19.163 8.583 1.00 93.50 75 GLU A CA 1
ATOM 615 C C . GLU A 1 75 ? -20.382 18.232 7.428 1.00 93.50 75 GLU A C 1
ATOM 617 O O . GLU A 1 75 ? -19.220 18.182 7.023 1.00 93.50 75 GLU A O 1
ATOM 622 N N . PHE A 1 76 ? -21.359 17.531 6.846 1.00 93.56 76 PHE A N 1
ATOM 623 C CA . PHE A 1 76 ? -21.141 16.685 5.677 1.00 93.56 76 PHE A CA 1
ATOM 624 C C . PHE A 1 76 ? -20.560 17.480 4.502 1.00 93.56 76 PHE A C 1
ATOM 626 O O . PHE A 1 76 ? -19.595 17.031 3.887 1.00 93.56 76 PHE A O 1
ATOM 633 N N . LYS A 1 77 ? -21.091 18.677 4.215 1.00 93.75 77 LYS A N 1
ATOM 634 C CA . LYS A 1 77 ? -20.566 19.544 3.149 1.00 93.75 77 LYS A CA 1
ATOM 635 C C . LYS A 1 77 ? -19.117 19.942 3.401 1.00 93.75 77 LYS A C 1
ATOM 637 O O . LYS A 1 77 ? -18.299 19.769 2.505 1.00 93.75 77 LYS A O 1
ATOM 642 N N . THR A 1 78 ? -18.782 20.371 4.619 1.00 90.31 78 THR A N 1
ATOM 643 C CA . THR A 1 78 ? -17.392 20.679 4.988 1.00 90.31 78 THR A CA 1
ATOM 644 C C . THR A 1 78 ? -16.478 19.470 4.789 1.00 90.31 78 THR A C 1
ATOM 646 O O . THR A 1 78 ? -15.395 19.603 4.231 1.00 90.31 78 THR A O 1
ATOM 649 N N . ARG A 1 79 ? -16.920 18.265 5.176 1.00 89.31 79 ARG A N 1
ATOM 650 C CA . ARG A 1 79 ? -16.137 17.033 4.974 1.00 89.31 79 ARG A CA 1
ATOM 651 C C . ARG A 1 79 ? -15.943 16.697 3.490 1.00 89.31 79 ARG A C 1
ATOM 653 O O . ARG A 1 79 ? -14.870 16.232 3.115 1.00 89.31 79 ARG A O 1
ATOM 660 N N . VAL A 1 80 ? -16.949 16.932 2.647 1.00 91.31 80 VAL A N 1
ATOM 661 C CA . VAL A 1 80 ? -16.842 16.742 1.190 1.00 91.31 80 VAL A CA 1
ATOM 662 C C . VAL A 1 80 ? -15.889 17.765 0.571 1.00 91.31 80 VAL A C 1
ATOM 664 O O . VAL A 1 80 ? -15.060 17.397 -0.256 1.00 91.31 80 VAL A O 1
ATOM 667 N N . GLU A 1 81 ? -15.963 19.029 0.984 1.00 88.50 81 GLU A N 1
ATOM 668 C CA . GLU A 1 81 ? -15.042 20.080 0.537 1.00 88.50 81 GLU A CA 1
ATOM 669 C C . GLU A 1 81 ? -13.596 19.783 0.951 1.00 88.50 81 GLU A C 1
ATOM 671 O O . GLU A 1 81 ? -12.688 19.925 0.131 1.00 88.50 81 GLU A O 1
ATOM 676 N N . ASP A 1 82 ? -13.382 19.307 2.183 1.00 86.88 82 ASP A N 1
ATOM 677 C CA . ASP A 1 82 ? -12.071 18.846 2.649 1.00 86.88 82 ASP A CA 1
ATOM 678 C C . ASP A 1 82 ? -11.526 17.718 1.754 1.00 86.88 82 ASP A C 1
ATOM 680 O O . ASP A 1 82 ? -10.341 17.709 1.426 1.00 86.88 82 ASP A O 1
ATOM 684 N N . GLU A 1 83 ? -12.374 16.764 1.348 1.00 88.25 83 GLU A N 1
ATOM 685 C CA . GLU A 1 83 ? -11.978 15.646 0.481 1.00 88.25 83 GLU A CA 1
ATOM 686 C C . GLU A 1 83 ? -11.603 16.114 -0.928 1.00 88.25 83 GLU A C 1
ATOM 688 O O . GLU A 1 83 ? -10.569 15.707 -1.459 1.00 88.25 83 GLU A O 1
ATOM 693 N N . ILE A 1 84 ? -12.415 16.997 -1.519 1.00 88.75 84 ILE A N 1
ATOM 694 C CA . ILE A 1 84 ? -12.166 17.568 -2.851 1.00 88.75 84 ILE A CA 1
ATOM 695 C C . ILE A 1 84 ? -10.837 18.329 -2.862 1.00 88.75 84 ILE A C 1
ATOM 697 O O . ILE A 1 84 ? -10.039 18.183 -3.788 1.00 88.75 84 ILE A O 1
ATOM 701 N N . ASN A 1 85 ? -10.583 19.115 -1.816 1.00 88.31 85 ASN A N 1
ATOM 702 C CA . ASN A 1 85 ? -9.406 19.971 -1.730 1.00 88.31 85 ASN A CA 1
ATOM 703 C C . ASN A 1 85 ? -8.173 19.263 -1.151 1.00 88.31 85 ASN A C 1
ATOM 705 O O . ASN A 1 85 ? -7.093 19.847 -1.157 1.00 88.31 85 ASN A O 1
ATOM 709 N N . TYR A 1 86 ? -8.287 18.010 -0.699 1.00 85.25 86 TYR A N 1
ATOM 710 C CA . TYR A 1 86 ? -7.220 17.298 0.014 1.00 85.25 86 TYR A CA 1
ATOM 711 C C . TYR A 1 86 ? -5.886 17.239 -0.746 1.00 85.25 86 TYR A C 1
ATOM 713 O O . TYR A 1 86 ? -4.821 17.336 -0.140 1.00 85.25 86 TYR A O 1
ATOM 721 N N . TYR A 1 87 ? -5.937 17.068 -2.070 1.00 79.06 87 TYR A N 1
ATOM 722 C CA . TYR A 1 87 ? -4.746 17.006 -2.928 1.00 79.06 87 TYR A CA 1
ATOM 723 C C . TYR A 1 87 ? -4.395 18.344 -3.592 1.00 79.06 87 TYR A C 1
ATOM 725 O O . TYR A 1 87 ? -3.410 18.416 -4.323 1.00 79.06 87 TYR A O 1
ATOM 733 N N . ILE A 1 88 ? -5.212 19.376 -3.374 1.00 85.00 88 ILE A N 1
ATOM 734 C CA . ILE A 1 88 ? -5.081 20.693 -4.010 1.00 85.00 88 ILE A CA 1
ATOM 735 C C . ILE A 1 88 ? -4.489 21.696 -3.018 1.00 85.00 88 ILE A C 1
ATOM 737 O O . ILE A 1 88 ? -3.593 22.457 -3.370 1.00 85.00 88 ILE A O 1
ATOM 741 N N . ASP A 1 89 ? -4.980 21.679 -1.780 1.00 84.69 89 ASP A N 1
ATOM 742 C CA . ASP A 1 89 ? -4.605 22.608 -0.724 1.00 84.69 89 ASP A CA 1
ATOM 743 C C . ASP A 1 89 ? -3.927 21.873 0.440 1.00 84.69 89 ASP A C 1
ATOM 745 O O . ASP A 1 89 ? -4.541 21.084 1.166 1.00 84.69 89 ASP A O 1
ATOM 749 N N . GLU A 1 90 ? -2.644 22.173 0.641 1.00 82.94 90 GLU A N 1
ATOM 750 C CA . GLU A 1 90 ? -1.830 21.612 1.720 1.00 82.94 90 GLU A CA 1
ATOM 751 C C . GLU A 1 90 ? -2.403 21.945 3.105 1.00 82.94 90 GLU A C 1
ATOM 753 O O . GLU A 1 90 ? -2.385 21.093 3.995 1.00 82.94 90 GLU A O 1
ATOM 758 N N . ALA A 1 91 ? -2.987 23.137 3.287 1.00 87.00 91 ALA A N 1
ATOM 759 C CA . ALA A 1 91 ? -3.588 23.521 4.563 1.00 87.00 91 ALA A CA 1
ATOM 760 C C . ALA A 1 91 ? -4.811 22.651 4.888 1.00 87.00 91 ALA A C 1
ATOM 762 O O . ALA A 1 91 ? -4.982 22.200 6.025 1.00 87.00 91 ALA A O 1
ATOM 763 N N . THR A 1 92 ? -5.641 22.354 3.887 1.00 86.50 92 THR A N 1
ATOM 764 C CA . THR A 1 92 ? -6.767 21.423 4.023 1.00 86.50 92 THR A CA 1
ATOM 765 C C . THR A 1 92 ? -6.304 19.994 4.293 1.00 86.50 92 THR A C 1
ATOM 767 O O . THR A 1 92 ? -6.834 19.343 5.198 1.00 86.50 92 THR A O 1
ATOM 770 N N . SER A 1 93 ? -5.265 19.529 3.595 1.00 84.38 93 SER A N 1
ATOM 771 C CA . SER A 1 93 ? -4.646 18.224 3.852 1.00 84.38 93 SER A CA 1
ATOM 772 C C . SER A 1 93 ? -4.160 18.090 5.299 1.00 84.38 93 SER A C 1
ATOM 774 O O . SER A 1 93 ? -4.498 17.123 5.992 1.00 84.38 93 SER A O 1
ATOM 776 N N . GLN A 1 94 ? -3.437 19.102 5.788 1.00 86.62 94 GLN A N 1
ATOM 777 C CA . GLN A 1 94 ? -2.898 19.134 7.142 1.00 86.62 94 GLN A CA 1
ATOM 778 C C . GLN A 1 94 ? -4.006 19.196 8.197 1.00 86.62 94 GLN A C 1
ATOM 780 O O . GLN A 1 94 ? -3.971 18.437 9.161 1.00 86.62 94 GLN A O 1
ATOM 785 N N . ARG A 1 95 ? -5.027 20.032 7.996 1.00 87.75 95 ARG A N 1
ATOM 786 C CA . ARG A 1 95 ? -6.190 20.132 8.890 1.00 87.75 95 ARG A CA 1
ATOM 787 C C . ARG A 1 95 ? -6.955 18.814 9.000 1.00 87.75 95 ARG A C 1
ATOM 789 O O . ARG A 1 95 ? -7.284 18.394 10.107 1.00 87.75 95 ARG A O 1
ATOM 796 N N . LYS A 1 96 ? -7.213 18.134 7.876 1.00 87.25 96 LYS A N 1
ATOM 797 C CA . LYS A 1 96 ? -7.854 16.809 7.886 1.00 87.25 96 LYS A CA 1
ATOM 798 C C . LYS A 1 96 ? -7.000 15.793 8.642 1.00 87.25 96 LYS A C 1
ATOM 800 O O . LYS A 1 96 ? -7.551 15.016 9.416 1.00 87.25 96 LYS A O 1
ATOM 805 N N . LYS A 1 97 ? -5.681 15.801 8.424 1.00 87.25 97 LYS A N 1
ATOM 806 C CA . LYS A 1 97 ? -4.743 14.915 9.121 1.00 87.25 97 LYS A CA 1
ATOM 807 C C . LYS A 1 97 ? -4.765 15.155 10.632 1.00 87.25 97 LYS A C 1
ATOM 809 O O . LYS A 1 97 ? -5.014 14.211 11.365 1.00 87.25 97 LYS A O 1
ATOM 814 N N . THR A 1 98 ? -4.610 16.404 11.069 1.00 89.81 98 THR A N 1
ATOM 815 C CA . THR A 1 98 ? -4.670 16.784 12.488 1.00 89.81 98 THR A CA 1
ATOM 816 C C . THR A 1 98 ? -5.975 16.326 13.135 1.00 89.81 98 THR A C 1
ATOM 818 O O . THR A 1 98 ? -5.934 15.682 14.172 1.00 89.81 98 THR A O 1
ATOM 821 N N . ARG A 1 99 ? -7.124 16.538 12.480 1.00 90.00 99 ARG A N 1
ATOM 822 C CA . ARG A 1 99 ? -8.423 16.065 12.987 1.00 90.00 99 ARG A CA 1
ATOM 823 C C . ARG A 1 99 ? -8.483 14.543 13.152 1.00 90.00 99 ARG A C 1
ATOM 825 O O . ARG A 1 99 ? -9.051 14.055 14.121 1.00 90.00 99 ARG A O 1
ATOM 832 N N . VAL A 1 100 ? -7.960 13.781 12.189 1.00 89.94 100 VAL A N 1
ATOM 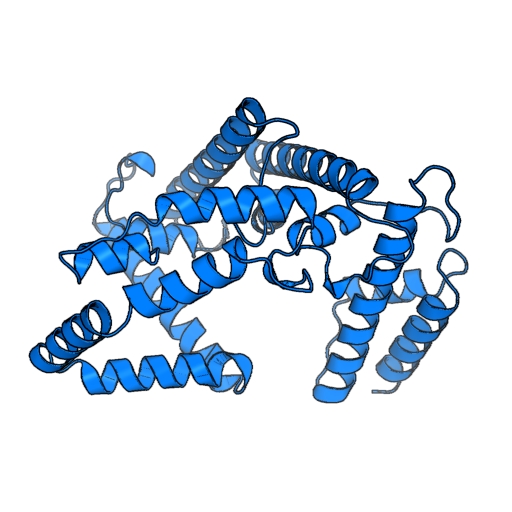833 C CA . VAL A 1 100 ? -7.922 12.311 12.290 1.00 89.94 100 VAL A CA 1
ATOM 834 C C . VAL A 1 100 ? -7.003 11.878 13.429 1.00 89.94 100 VAL A C 1
ATOM 836 O O . VAL A 1 100 ? -7.393 11.009 14.202 1.00 89.94 100 VAL A O 1
ATOM 839 N N . ASP A 1 101 ? -5.831 12.501 13.551 1.00 90.69 101 ASP A N 1
ATOM 840 C CA . ASP A 1 101 ? -4.870 12.211 14.616 1.00 90.69 101 ASP A CA 1
ATOM 841 C C . ASP A 1 101 ? -5.495 12.490 16.002 1.00 90.69 101 ASP A C 1
ATOM 843 O O . ASP A 1 101 ? -5.460 11.617 16.865 1.00 90.69 101 ASP A O 1
ATOM 847 N N . GLU A 1 102 ? -6.188 13.622 16.181 1.00 92.94 102 GLU A N 1
ATOM 848 C CA . GLU A 1 102 ? -6.916 13.973 17.416 1.00 92.94 102 GLU A CA 1
ATOM 849 C C . GLU A 1 102 ? -8.018 12.958 17.775 1.00 92.94 102 GLU A C 1
ATOM 851 O O . GLU A 1 102 ? -8.161 12.567 18.935 1.00 92.94 102 GLU A O 1
ATOM 856 N N . ILE A 1 103 ? -8.795 12.494 16.786 1.00 93.19 103 ILE A N 1
ATOM 857 C CA . ILE A 1 103 ? -9.832 11.469 17.000 1.00 93.19 103 ILE A CA 1
ATOM 858 C C . ILE A 1 103 ? -9.192 10.151 17.444 1.00 93.19 103 ILE A C 1
ATOM 860 O O . ILE A 1 103 ? -9.663 9.526 18.395 1.00 93.19 103 ILE A O 1
ATOM 864 N N . VAL A 1 104 ? -8.114 9.733 16.774 1.00 94.12 104 VAL A N 1
ATOM 865 C CA . VAL A 1 104 ? -7.376 8.515 17.129 1.00 94.12 104 VAL A CA 1
ATOM 866 C C . VAL A 1 104 ? -6.834 8.624 18.553 1.00 94.12 104 VAL A C 1
ATOM 868 O O . VAL A 1 104 ? -7.049 7.712 19.345 1.00 94.12 104 VAL A O 1
ATOM 871 N N . GLU A 1 105 ? -6.196 9.736 18.917 1.00 93.31 105 GLU A N 1
ATOM 872 C CA . GLU A 1 105 ? -5.678 9.963 20.272 1.00 93.31 105 GLU A CA 1
ATOM 873 C C . GLU A 1 105 ? -6.778 9.912 21.343 1.00 93.31 105 GLU A C 1
ATOM 875 O O . GLU A 1 105 ? -6.593 9.282 22.392 1.00 93.31 105 GLU A O 1
ATOM 880 N N . SER A 1 106 ? -7.942 10.510 21.068 1.00 95.75 106 SER A N 1
ATOM 881 C CA . SER A 1 106 ? -9.100 10.451 21.967 1.00 95.75 106 SER A CA 1
ATOM 882 C C . SER A 1 106 ? -9.570 9.012 22.184 1.00 95.75 106 SER A C 1
ATOM 884 O O . SER A 1 106 ? -9.735 8.589 23.328 1.00 95.75 106 SER A O 1
ATOM 886 N N . ILE A 1 107 ? -9.731 8.237 21.106 1.00 96.38 107 ILE A N 1
ATOM 887 C CA . ILE A 1 107 ? -10.160 6.833 21.179 1.00 96.38 107 ILE A CA 1
ATOM 888 C C . ILE A 1 107 ? -9.149 6.004 21.976 1.00 96.38 107 ILE A C 1
ATOM 890 O O . ILE A 1 107 ? -9.538 5.260 22.872 1.00 96.38 107 ILE A O 1
ATOM 894 N N . LEU A 1 108 ? -7.848 6.156 21.709 1.00 94.38 108 LEU A N 1
ATOM 895 C CA . LEU A 1 108 ? -6.802 5.414 22.424 1.00 94.38 108 LEU A CA 1
ATOM 896 C C . LEU A 1 108 ? -6.802 5.733 23.926 1.00 94.38 108 LEU A C 1
ATOM 898 O O . LEU A 1 108 ? -6.653 4.830 24.750 1.00 94.38 108 LEU A O 1
ATOM 902 N N . THR A 1 109 ? -7.027 6.997 24.285 1.00 94.44 109 THR A N 1
ATOM 903 C CA . THR A 1 109 ? -7.151 7.429 25.684 1.00 94.44 109 THR A CA 1
ATOM 904 C C . THR A 1 109 ? -8.364 6.792 26.365 1.00 94.44 109 THR A C 1
ATOM 906 O O . THR A 1 109 ? -8.294 6.385 27.527 1.00 94.44 109 THR A O 1
ATOM 909 N N . ASP A 1 110 ? -9.491 6.688 25.664 1.00 95.75 110 ASP A N 1
ATOM 910 C CA . ASP A 1 110 ? -10.694 6.063 26.211 1.00 95.75 110 ASP A CA 1
ATOM 911 C C . ASP A 1 110 ? -10.554 4.540 26.307 1.00 95.75 110 ASP A C 1
ATOM 913 O O . ASP A 1 110 ? -10.976 3.952 27.306 1.00 95.75 110 ASP A O 1
ATOM 917 N N . MET A 1 111 ? -9.860 3.907 25.358 1.00 95.62 111 MET A N 1
ATOM 918 C CA . MET A 1 111 ? -9.496 2.490 25.431 1.00 95.62 111 MET A CA 1
ATOM 919 C C . MET A 1 111 ? -8.674 2.175 26.686 1.00 95.62 111 MET A C 1
ATOM 921 O O . MET A 1 111 ? -8.942 1.179 27.354 1.00 95.62 111 MET A O 1
ATOM 925 N N . GLU A 1 112 ? -7.705 3.020 27.046 1.00 93.81 112 GLU A N 1
ATOM 926 C CA . GLU A 1 112 ? -6.891 2.833 28.258 1.00 93.81 112 GLU A CA 1
ATOM 927 C C . GLU A 1 112 ? -7.701 2.877 29.554 1.00 93.81 112 GLU A C 1
ATOM 929 O O . GLU A 1 112 ? -7.355 2.201 30.524 1.00 93.81 112 GLU A O 1
ATOM 934 N N . LYS A 1 113 ? -8.777 3.667 29.582 1.00 94.50 113 LYS A N 1
ATOM 935 C CA . LYS A 1 113 ? -9.691 3.738 30.731 1.00 94.50 113 LYS A CA 1
ATOM 936 C C . LYS A 1 113 ? -10.676 2.573 30.740 1.00 94.50 113 LYS A C 1
ATOM 938 O O . LYS A 1 113 ? -11.050 2.095 31.808 1.00 94.50 113 LYS A O 1
ATOM 943 N N . LYS A 1 114 ? -11.126 2.155 29.554 1.00 95.38 114 LYS A N 1
ATOM 944 C CA . LYS A 1 114 ? -12.161 1.135 29.352 1.00 95.38 114 LYS A CA 1
ATOM 945 C C . LYS A 1 114 ? -11.642 -0.279 29.601 1.00 95.38 114 LYS A C 1
ATOM 947 O O . LYS A 1 114 ? -12.363 -1.096 30.172 1.00 95.38 114 LYS A O 1
ATOM 952 N N . TYR A 1 115 ? -10.420 -0.582 29.171 1.00 94.94 115 TYR A N 1
ATOM 953 C CA . TYR A 1 115 ? -9.895 -1.945 29.141 1.00 94.94 115 TYR A CA 1
ATOM 954 C C . TYR A 1 115 ? -8.852 -2.218 30.227 1.00 94.94 115 TYR A C 1
ATOM 956 O O . TYR A 1 115 ? -8.010 -1.388 30.561 1.00 94.94 115 TYR A O 1
ATOM 964 N N . GLY A 1 116 ? -8.871 -3.443 30.760 1.00 90.38 116 GLY A N 1
ATOM 965 C CA . GLY A 1 116 ? -7.845 -3.920 31.688 1.00 90.38 116 GLY A CA 1
ATOM 966 C C . GLY A 1 116 ? -6.533 -4.271 30.976 1.00 90.38 116 GLY A C 1
ATOM 967 O O . GLY A 1 116 ? -6.524 -4.584 29.785 1.00 90.38 116 GLY A O 1
ATOM 968 N N . LYS A 1 117 ? -5.420 -4.310 31.721 1.00 89.06 117 LYS A N 1
ATOM 969 C CA . LYS A 1 117 ? -4.069 -4.616 31.194 1.00 89.06 117 LYS A CA 1
ATOM 970 C C . LYS A 1 117 ? -3.965 -5.977 30.485 1.00 89.06 117 LYS A C 1
ATOM 972 O O . LYS A 1 117 ? -3.136 -6.152 29.587 1.00 89.06 117 LYS A O 1
ATOM 977 N N . ASP A 1 118 ? -4.810 -6.929 30.869 1.00 91.38 118 ASP A N 1
ATOM 978 C CA . ASP A 1 118 ? -4.809 -8.287 30.320 1.00 91.38 118 ASP A CA 1
ATOM 979 C C . ASP A 1 118 ? -5.604 -8.418 29.015 1.00 91.38 118 ASP A C 1
ATOM 981 O O . ASP A 1 118 ? -5.421 -9.406 28.306 1.00 91.38 118 ASP A O 1
ATOM 985 N N . THR A 1 119 ? -6.385 -7.397 28.641 1.00 94.88 119 THR A N 1
ATOM 986 C CA . THR A 1 119 ? -7.153 -7.361 27.384 1.00 94.88 119 THR A CA 1
ATOM 987 C C . THR A 1 119 ? -6.237 -7.623 26.194 1.00 94.88 119 THR A C 1
ATOM 989 O O . THR A 1 119 ? -5.140 -7.050 26.109 1.00 94.88 119 THR A O 1
ATOM 992 N N . ARG A 1 120 ? -6.666 -8.508 25.292 1.00 94.44 120 ARG A N 1
ATOM 993 C CA . ARG A 1 120 ? -5.974 -8.788 24.031 1.00 94.44 120 ARG A CA 1
ATOM 994 C C . ARG A 1 120 ? -6.677 -8.065 22.897 1.00 94.44 120 ARG A C 1
ATOM 996 O O . ARG A 1 120 ? -7.876 -7.812 22.958 1.00 94.44 120 ARG A O 1
ATOM 1003 N N . PHE A 1 121 ? -5.953 -7.801 21.819 1.00 94.38 121 PHE A N 1
ATOM 1004 C CA . PHE A 1 121 ? -6.494 -7.124 20.643 1.00 94.38 121 PHE A CA 1
ATOM 1005 C C . PHE A 1 121 ? -7.695 -7.866 20.039 1.00 94.38 121 PHE A C 1
ATOM 1007 O O . PHE A 1 121 ? -8.644 -7.242 19.590 1.00 94.38 121 PHE A O 1
ATOM 1014 N N . GLN A 1 122 ? -7.689 -9.201 20.089 1.00 93.00 122 GLN A N 1
ATOM 1015 C CA . GLN A 1 122 ? -8.793 -10.037 19.596 1.00 93.00 122 GLN A CA 1
ATOM 1016 C C . GLN A 1 122 ? -10.081 -9.908 20.417 1.00 93.00 122 GLN A C 1
ATOM 1018 O O . GLN A 1 122 ? -11.141 -10.291 19.932 1.00 93.00 122 GLN A O 1
ATOM 1023 N N . ASP A 1 123 ? -9.986 -9.411 21.651 1.00 93.56 123 ASP A N 1
ATOM 1024 C CA . ASP A 1 123 ? -11.137 -9.238 22.535 1.00 93.56 123 ASP A CA 1
ATOM 1025 C C . ASP A 1 123 ? -11.843 -7.882 22.271 1.00 93.56 123 ASP A C 1
ATOM 1027 O O . ASP A 1 123 ? -12.931 -7.633 22.792 1.00 93.56 123 ASP A O 1
ATOM 1031 N N . ILE A 1 124 ? -11.251 -7.010 21.441 1.00 93.94 124 ILE A N 1
ATOM 1032 C CA . ILE A 1 124 ? -11.822 -5.723 21.024 1.00 93.94 124 ILE A CA 1
ATOM 1033 C C . ILE A 1 124 ? -12.773 -5.960 19.851 1.00 93.94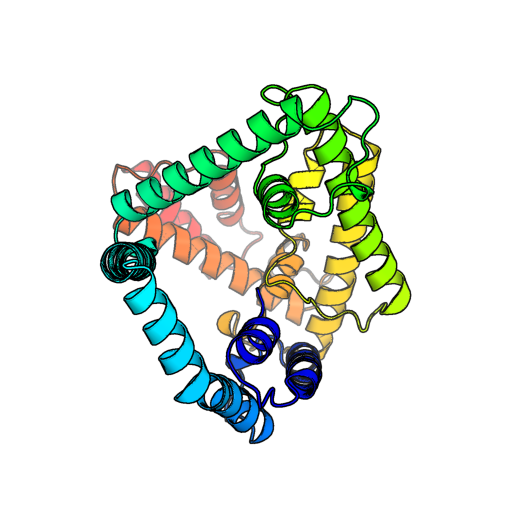 124 ILE A C 1
ATOM 1035 O O . ILE A 1 124 ? -12.396 -6.545 18.838 1.00 93.94 124 ILE A O 1
ATOM 1039 N N . THR A 1 125 ? -14.010 -5.488 19.990 1.00 92.81 125 THR A N 1
ATOM 1040 C CA . THR A 1 125 ? -15.073 -5.661 18.983 1.00 92.81 125 THR A CA 1
ATOM 1041 C C . THR A 1 125 ? -15.562 -4.347 18.384 1.00 92.81 125 THR A C 1
ATOM 1043 O O . THR A 1 125 ? -16.251 -4.363 17.368 1.00 92.81 125 THR A O 1
ATOM 1046 N N . ASP A 1 126 ? -15.200 -3.219 18.992 1.00 93.94 126 ASP A N 1
ATOM 1047 C CA . ASP A 1 126 ? -15.583 -1.893 18.526 1.00 93.94 126 ASP A CA 1
ATOM 1048 C C . ASP A 1 126 ? -14.790 -1.511 17.264 1.00 93.94 126 ASP A C 1
ATOM 1050 O O . ASP A 1 126 ? -13.557 -1.577 17.237 1.00 93.94 126 ASP A O 1
ATOM 1054 N N . GLU A 1 127 ? -15.502 -1.154 16.191 1.00 91.00 127 GLU A N 1
ATOM 1055 C CA . GLU A 1 127 ? -14.892 -0.885 14.886 1.00 91.00 127 GLU A CA 1
ATOM 1056 C C . GLU A 1 127 ? -14.037 0.391 14.903 1.00 91.00 127 GLU A C 1
ATOM 1058 O O . GLU A 1 127 ? -12.998 0.433 14.239 1.00 91.00 127 GLU A O 1
ATOM 1063 N N . ASP A 1 128 ? -14.427 1.406 15.676 1.00 92.44 128 ASP A N 1
ATOM 1064 C CA . ASP A 1 128 ? -13.690 2.666 15.775 1.00 92.44 128 ASP A CA 1
ATOM 1065 C C . ASP A 1 128 ? -12.384 2.465 16.549 1.00 92.44 128 ASP A C 1
ATOM 1067 O O . ASP A 1 128 ? -11.334 2.943 16.117 1.00 92.44 128 ASP A O 1
ATOM 1071 N N . GLU A 1 129 ? -12.406 1.669 17.621 1.00 95.38 129 GLU A N 1
ATOM 1072 C CA . GLU A 1 129 ? -11.203 1.265 18.362 1.00 95.38 129 GLU A CA 1
ATOM 1073 C C . GLU A 1 129 ? -10.242 0.445 17.486 1.00 95.38 129 GLU A C 1
ATOM 1075 O O . GLU A 1 129 ? -9.042 0.731 17.421 1.00 95.38 129 GLU A O 1
ATOM 1080 N N . ILE A 1 130 ? -10.757 -0.540 16.741 1.00 93.62 130 ILE A N 1
ATOM 1081 C CA . ILE A 1 130 ? -9.955 -1.332 15.793 1.00 93.62 130 ILE A CA 1
ATOM 1082 C C . ILE A 1 130 ? -9.364 -0.431 14.699 1.00 93.62 130 ILE A C 1
ATOM 1084 O O . ILE A 1 130 ? -8.178 -0.534 14.365 1.00 93.62 130 ILE A O 1
ATOM 1088 N N . ASN A 1 131 ? -10.163 0.479 14.139 1.00 91.06 131 ASN A N 1
ATOM 1089 C CA . ASN A 1 131 ? -9.710 1.403 13.105 1.00 91.06 131 ASN A CA 1
ATOM 1090 C C . ASN A 1 131 ? -8.680 2.400 13.637 1.00 91.06 131 ASN A C 1
ATOM 1092 O O . ASN A 1 131 ? -7.703 2.673 12.933 1.00 91.06 131 ASN A O 1
ATOM 1096 N N . ALA A 1 132 ? -8.832 2.903 14.861 1.00 94.12 132 ALA A N 1
ATOM 1097 C CA . ALA A 1 132 ? -7.832 3.742 15.513 1.00 94.12 132 ALA A CA 1
ATOM 1098 C C . ALA A 1 132 ? -6.500 2.992 15.640 1.00 94.12 132 ALA A C 1
ATOM 1100 O O . ALA A 1 132 ? -5.454 3.509 15.237 1.00 94.12 132 ALA A O 1
ATOM 1101 N N . MET A 1 133 ? -6.539 1.722 16.061 1.00 93.75 133 MET A N 1
ATOM 1102 C CA . MET A 1 133 ? -5.352 0.867 16.101 1.00 93.75 133 MET A CA 1
ATOM 1103 C C . MET A 1 133 ? -4.726 0.675 14.717 1.00 93.75 133 MET A C 1
ATOM 1105 O O . MET A 1 133 ? -3.502 0.699 14.611 1.00 93.75 133 MET A O 1
ATOM 1109 N N . HIS A 1 134 ? -5.507 0.541 13.640 1.00 89.62 134 HIS A N 1
ATOM 1110 C CA . HIS A 1 134 ? -4.971 0.459 12.275 1.00 89.62 134 HIS A CA 1
ATOM 1111 C C . HIS A 1 134 ? -4.275 1.750 11.812 1.00 89.62 134 HIS A C 1
ATOM 1113 O O . HIS A 1 134 ? -3.246 1.661 11.134 1.00 89.62 134 HIS A O 1
ATOM 1119 N N . HIS A 1 135 ? -4.814 2.921 12.167 1.00 88.25 135 HIS A N 1
ATOM 1120 C CA . HIS A 1 135 ? -4.249 4.229 11.806 1.00 88.25 135 HIS A CA 1
ATOM 1121 C C . HIS A 1 135 ? -3.004 4.577 12.623 1.00 88.25 135 HIS A C 1
ATOM 1123 O O . HIS A 1 135 ? -2.092 5.229 12.112 1.00 88.25 135 HIS A O 1
ATOM 1129 N N . LEU A 1 136 ? -2.935 4.097 13.865 1.00 90.19 136 LEU A N 1
ATOM 1130 C CA . LEU A 1 136 ? -1.817 4.340 14.758 1.00 90.19 136 LEU A CA 1
ATOM 1131 C C . LEU A 1 136 ? -0.503 3.801 14.166 1.00 90.19 136 LEU A C 1
ATOM 1133 O O . LEU A 1 136 ? -0.335 2.601 13.919 1.00 90.19 136 LEU A O 1
ATOM 1137 N N . ARG A 1 137 ? 0.469 4.693 13.956 1.00 87.38 137 ARG A N 1
ATOM 1138 C CA . ARG A 1 137 ? 1.831 4.321 13.555 1.00 87.38 137 ARG A CA 1
ATOM 1139 C C . ARG A 1 137 ? 2.554 3.703 14.745 1.00 87.38 137 ARG A C 1
ATOM 1141 O O . ARG A 1 137 ? 2.529 4.282 15.816 1.00 87.38 137 ARG A O 1
ATOM 1148 N N . TYR A 1 138 ? 3.244 2.576 14.547 1.00 88.62 138 TYR A N 1
ATOM 1149 C CA . TYR A 1 138 ? 4.065 1.977 15.604 1.00 88.62 138 TYR A CA 1
ATOM 1150 C C . TYR A 1 138 ? 5.218 2.909 16.000 1.00 88.62 138 TYR A C 1
ATOM 1152 O O . TYR A 1 138 ? 6.125 3.144 15.198 1.00 88.62 138 TYR A O 1
ATOM 1160 N N . ASP A 1 139 ? 5.167 3.400 17.234 1.00 88.94 139 ASP A N 1
ATOM 1161 C CA . ASP A 1 139 ? 6.167 4.254 17.861 1.00 88.94 139 ASP A CA 1
ATOM 1162 C C . ASP A 1 139 ? 6.274 3.876 19.350 1.00 88.94 139 ASP A C 1
ATOM 1164 O O . ASP A 1 139 ? 5.452 4.293 20.169 1.00 88.94 139 ASP A O 1
ATOM 1168 N N . PRO A 1 140 ? 7.244 3.023 19.718 1.00 84.88 140 PRO A N 1
ATOM 1169 C CA . PRO A 1 140 ? 7.332 2.488 21.068 1.00 84.88 140 PRO A CA 1
ATOM 1170 C C . PRO A 1 140 ? 7.776 3.527 22.105 1.00 84.88 140 PRO A C 1
ATOM 1172 O O . PRO A 1 140 ? 7.734 3.198 23.289 1.00 84.88 140 PRO A O 1
ATOM 1175 N N . GLU A 1 141 ? 8.241 4.709 21.685 1.00 86.00 141 GLU A N 1
ATOM 1176 C CA . GLU A 1 141 ? 8.698 5.779 22.580 1.00 86.00 141 GLU A CA 1
ATOM 1177 C C . GLU A 1 141 ? 7.533 6.642 23.072 1.00 86.00 141 GLU A C 1
ATOM 1179 O O . GLU A 1 141 ? 7.559 7.126 24.201 1.00 86.00 141 GLU A O 1
ATOM 1184 N N . VAL A 1 142 ? 6.499 6.797 22.241 1.00 87.25 142 VAL A N 1
ATOM 1185 C CA . VAL A 1 142 ? 5.323 7.631 22.538 1.00 87.25 142 VAL A CA 1
ATOM 1186 C C . VAL A 1 142 ? 4.151 6.799 23.072 1.00 87.25 142 VAL A C 1
ATOM 1188 O O . VAL A 1 142 ? 3.299 7.306 23.797 1.00 87.25 142 VAL A O 1
ATOM 1191 N N . MET A 1 143 ? 4.097 5.505 22.748 1.00 92.19 143 MET A N 1
ATOM 1192 C CA . MET A 1 143 ? 3.000 4.630 23.168 1.00 92.19 143 MET A CA 1
ATOM 1193 C C . MET A 1 143 ? 3.060 4.248 24.644 1.00 92.19 143 MET A C 1
ATOM 1195 O O . MET A 1 143 ? 4.099 3.831 25.160 1.00 92.19 143 MET A O 1
ATOM 1199 N N . SER A 1 144 ? 1.892 4.229 25.288 1.00 93.12 144 SER A N 1
ATOM 1200 C CA . SER A 1 144 ? 1.749 3.577 26.585 1.00 93.12 144 SER A CA 1
ATOM 1201 C C . SER A 1 144 ? 2.020 2.066 26.488 1.00 93.12 144 SER A C 1
ATOM 1203 O O . SER A 1 144 ? 1.868 1.462 25.417 1.00 93.12 144 SER A O 1
ATOM 1205 N N . PRO A 1 145 ? 2.358 1.395 27.606 1.00 93.81 145 PRO A N 1
ATOM 1206 C CA . PRO A 1 145 ? 2.559 -0.053 27.615 1.00 93.81 145 PRO A CA 1
ATOM 1207 C C . PRO A 1 145 ? 1.342 -0.849 27.120 1.00 93.81 145 PRO A C 1
ATOM 1209 O O . PRO A 1 145 ? 1.510 -1.876 26.462 1.00 93.81 145 PRO A O 1
ATOM 1212 N N . PHE A 1 146 ? 0.129 -0.374 27.417 1.00 94.94 146 PHE A N 1
ATOM 1213 C CA . PHE A 1 146 ? -1.114 -1.026 27.009 1.00 94.94 146 PHE A CA 1
ATOM 1214 C C . PHE A 1 146 ? -1.335 -0.914 25.496 1.00 94.94 146 PHE A C 1
ATOM 1216 O O . PHE A 1 146 ? -1.475 -1.932 24.817 1.00 94.94 146 PHE A O 1
ATOM 1223 N N . ILE A 1 147 ? -1.268 0.303 24.949 1.00 95.38 147 ILE A N 1
ATOM 1224 C CA . ILE A 1 147 ? -1.449 0.540 23.512 1.00 95.38 147 ILE A CA 1
ATOM 1225 C C . ILE A 1 147 ? -0.343 -0.137 22.702 1.00 95.38 147 ILE A C 1
ATOM 1227 O O . ILE A 1 147 ? -0.619 -0.764 21.678 1.00 95.38 147 ILE A O 1
ATOM 1231 N N . LYS A 1 148 ? 0.901 -0.112 23.192 1.00 94.44 148 LYS A N 1
ATOM 1232 C CA . LYS A 1 148 ? 2.018 -0.835 22.575 1.00 94.44 148 LYS A CA 1
ATOM 1233 C C . LYS A 1 148 ? 1.745 -2.337 22.486 1.00 94.44 148 LYS A C 1
ATOM 1235 O O . LYS A 1 148 ? 1.974 -2.925 21.427 1.00 94.44 148 LYS A O 1
ATOM 1240 N N . LYS A 1 149 ? 1.248 -2.961 23.562 1.00 94.81 149 LYS A N 1
ATOM 1241 C CA . LYS A 1 149 ? 0.870 -4.385 23.577 1.00 94.81 149 LYS A CA 1
ATOM 1242 C C . LYS A 1 149 ? -0.200 -4.669 22.519 1.00 94.81 149 LYS A C 1
ATOM 1244 O O . LYS A 1 149 ? 0.014 -5.526 21.664 1.00 94.81 149 LYS A O 1
ATOM 1249 N N . LEU A 1 150 ? -1.304 -3.920 22.523 1.00 95.81 150 LEU A N 1
ATOM 1250 C CA . LEU A 1 150 ? -2.391 -4.118 21.558 1.00 95.81 150 LEU A CA 1
ATOM 1251 C C . LEU A 1 150 ? -1.932 -3.909 20.114 1.00 95.81 150 LEU A C 1
ATOM 1253 O O . LEU A 1 150 ? -2.261 -4.702 19.234 1.00 95.81 150 LEU A O 1
ATOM 1257 N N . LYS A 1 151 ? -1.122 -2.875 19.862 1.00 95.06 151 LYS A N 1
ATOM 1258 C CA . LYS A 1 151 ? -0.607 -2.583 18.521 1.00 95.06 151 LYS A CA 1
ATOM 1259 C C . LYS A 1 151 ? 0.301 -3.699 18.021 1.00 95.06 151 LYS A C 1
ATOM 1261 O O . LYS A 1 151 ? 0.256 -4.074 16.855 1.00 95.06 151 LYS A O 1
ATOM 1266 N N . THR A 1 152 ? 1.107 -4.250 18.916 1.00 94.81 152 THR A N 1
ATOM 1267 C CA . THR A 1 152 ? 1.966 -5.399 18.636 1.00 94.81 152 THR A CA 1
ATOM 1268 C C . THR A 1 152 ? 1.147 -6.635 18.268 1.00 94.81 152 THR A C 1
ATOM 1270 O O . THR A 1 152 ? 1.459 -7.322 17.292 1.00 94.81 152 THR A O 1
ATOM 1273 N N . GLU A 1 153 ? 0.075 -6.910 19.012 1.00 95.06 153 GLU A N 1
ATOM 1274 C CA . GLU A 1 153 ? -0.845 -8.013 18.725 1.00 95.06 153 GLU A CA 1
ATOM 1275 C C . GLU A 1 153 ? -1.575 -7.829 17.383 1.00 95.06 153 GLU A C 1
ATOM 1277 O O . GLU A 1 153 ? -1.624 -8.781 16.600 1.00 95.06 153 GLU A O 1
ATOM 1282 N N . GLU A 1 154 ? -2.049 -6.617 17.068 1.00 95.19 154 GLU A N 1
ATOM 1283 C CA . GLU A 1 154 ? -2.644 -6.268 15.764 1.00 95.19 154 GLU A CA 1
ATOM 1284 C C . GLU A 1 154 ? -1.678 -6.556 14.613 1.00 95.19 154 GLU A C 1
ATOM 1286 O O . GLU A 1 154 ? -2.013 -7.286 13.677 1.00 95.19 154 GLU A O 1
ATOM 1291 N N . ILE A 1 155 ? -0.438 -6.064 14.712 1.00 95.38 155 ILE A N 1
ATOM 1292 C CA . ILE A 1 155 ? 0.591 -6.286 13.691 1.00 95.38 155 ILE A CA 1
ATOM 1293 C C . ILE A 1 155 ? 0.841 -7.787 13.499 1.00 95.38 155 ILE A C 1
ATOM 1295 O O . ILE A 1 155 ? 0.913 -8.271 12.365 1.00 95.38 155 ILE A O 1
ATOM 1299 N N . LYS A 1 156 ? 0.956 -8.555 14.590 1.00 95.50 156 LYS A N 1
ATOM 1300 C CA . LYS A 1 156 ? 1.175 -10.010 14.522 1.00 95.50 156 LYS A CA 1
ATOM 1301 C C . LYS A 1 156 ? -0.009 -10.738 13.892 1.00 95.50 156 LYS A C 1
ATOM 1303 O O . LYS A 1 156 ? 0.222 -11.637 13.075 1.00 95.50 156 LYS A O 1
ATOM 1308 N N . ALA A 1 157 ? -1.239 -10.344 14.221 1.00 93.94 157 ALA A N 1
ATOM 1309 C CA . ALA A 1 157 ? -2.456 -10.886 13.625 1.00 93.94 157 ALA A CA 1
ATOM 1310 C C . ALA A 1 157 ? -2.495 -10.618 12.114 1.00 93.94 157 ALA A C 1
ATOM 1312 O O . ALA A 1 157 ? -2.638 -11.558 11.332 1.00 93.94 157 ALA A O 1
ATOM 1313 N N . ARG A 1 158 ? -2.224 -9.381 11.689 1.00 92.56 158 ARG A N 1
ATOM 1314 C CA . ARG A 1 158 ? -2.176 -8.989 10.273 1.00 92.56 158 ARG A CA 1
ATOM 1315 C C . ARG A 1 158 ? -1.087 -9.719 9.484 1.00 92.56 158 ARG A C 1
ATOM 1317 O O . ARG A 1 158 ? -1.314 -10.179 8.366 1.00 92.56 158 ARG A O 1
ATOM 1324 N N . LEU A 1 159 ? 0.106 -9.875 10.066 1.00 95.44 159 LEU A N 1
ATOM 1325 C CA . LEU A 1 159 ? 1.182 -10.670 9.463 1.00 95.44 159 LEU A CA 1
ATOM 1326 C C . LEU A 1 159 ? 0.824 -12.159 9.382 1.00 95.44 159 LEU A C 1
ATOM 1328 O O . LEU A 1 159 ? 1.287 -12.850 8.474 1.00 95.44 159 LEU A O 1
ATOM 1332 N N . LY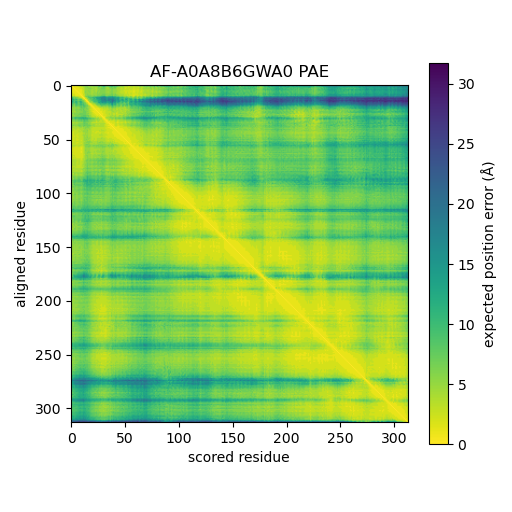S A 1 160 ? 0.059 -12.688 10.344 1.00 95.44 160 LYS A N 1
ATOM 1333 C CA . LYS A 1 160 ? -0.438 -14.068 10.302 1.00 95.44 160 LYS A CA 1
ATOM 1334 C C . LYS A 1 160 ? -1.475 -14.237 9.198 1.00 95.44 160 LYS A C 1
ATOM 1336 O O . LYS A 1 160 ? -1.292 -15.124 8.380 1.00 95.44 160 LYS A O 1
ATOM 1341 N N . GLU A 1 161 ? -2.471 -13.362 9.121 1.00 93.38 161 GLU A N 1
ATOM 1342 C CA . GLU A 1 161 ? -3.501 -13.406 8.080 1.00 93.38 161 GLU A CA 1
ATOM 1343 C C . GLU A 1 161 ? -2.883 -13.417 6.676 1.00 93.38 161 GLU A C 1
ATOM 1345 O O . GLU A 1 161 ? -3.197 -14.282 5.862 1.00 93.38 161 GLU A O 1
ATOM 1350 N N . LEU A 1 162 ? -1.934 -12.514 6.411 1.00 94.25 162 LEU A N 1
ATOM 1351 C CA . LEU A 1 162 ? -1.239 -12.472 5.125 1.00 94.25 162 LEU A CA 1
ATOM 1352 C C . LEU A 1 162 ? -0.423 -13.747 4.857 1.00 94.25 162 LEU A C 1
ATOM 1354 O O . LEU A 1 162 ? -0.380 -14.232 3.730 1.00 94.25 162 LEU A O 1
ATOM 1358 N N . SER A 1 163 ? 0.229 -14.295 5.884 1.00 95.56 163 SER A N 1
ATOM 1359 C CA . SER A 1 163 ? 0.973 -15.553 5.773 1.00 95.56 163 SER A CA 1
ATOM 1360 C C . SER A 1 163 ? 0.059 -16.730 5.433 1.00 95.56 163 SER A C 1
ATOM 1362 O O . SER A 1 163 ? 0.423 -17.566 4.607 1.00 95.56 163 SER A O 1
ATOM 1364 N N . ASP A 1 164 ? -1.115 -16.796 6.057 1.00 95.19 164 ASP A N 1
ATOM 1365 C CA . ASP A 1 164 ? -2.100 -17.854 5.838 1.00 95.19 164 ASP A CA 1
ATOM 1366 C C . ASP A 1 164 ? -2.708 -17.736 4.428 1.00 95.19 164 ASP A C 1
ATOM 1368 O O . ASP A 1 164 ? -2.816 -18.736 3.713 1.00 95.19 164 ASP A O 1
ATOM 1372 N N . GLN A 1 165 ? -3.005 -16.509 3.977 1.00 92.69 165 GLN A N 1
ATOM 1373 C CA . GLN A 1 165 ? -3.450 -16.232 2.605 1.00 92.69 165 GLN A CA 1
ATOM 1374 C C . GLN A 1 165 ? -2.405 -16.675 1.577 1.00 92.69 165 GLN A C 1
ATOM 1376 O O . GLN A 1 165 ? -2.731 -17.410 0.651 1.00 92.69 165 GLN A O 1
ATOM 1381 N N . LEU A 1 166 ? -1.133 -16.312 1.767 1.00 93.50 166 LEU A N 1
ATOM 1382 C CA . LEU A 1 166 ? -0.053 -16.737 0.869 1.00 93.50 166 LEU A CA 1
ATOM 1383 C C . LEU A 1 166 ? 0.157 -18.251 0.863 1.00 93.50 166 LEU A C 1
ATOM 1385 O O . LEU A 1 166 ? 0.462 -18.818 -0.182 1.00 93.50 166 LEU A O 1
ATOM 1389 N N . SER A 1 167 ? -0.022 -18.910 2.007 1.00 93.44 167 SER A N 1
ATOM 1390 C CA . SER A 1 167 ? 0.094 -20.370 2.103 1.00 93.44 167 SER A CA 1
ATOM 1391 C C . SER A 1 167 ? -1.041 -21.084 1.366 1.00 93.44 167 SER A C 1
ATOM 1393 O O . SER A 1 167 ? -0.832 -22.160 0.817 1.00 93.44 167 SER A O 1
ATOM 1395 N N . THR A 1 168 ? -2.229 -20.476 1.337 1.00 93.31 168 THR A N 1
ATOM 1396 C CA . THR A 1 168 ? -3.423 -21.035 0.691 1.00 93.31 168 THR A CA 1
ATOM 1397 C C . THR A 1 168 ? -3.446 -20.750 -0.812 1.00 93.31 168 THR A C 1
ATOM 1399 O O . THR A 1 168 ? -3.738 -21.635 -1.610 1.00 93.31 168 THR A O 1
ATOM 1402 N N . GLU A 1 169 ? -3.134 -19.516 -1.211 1.00 91.12 169 GLU A N 1
ATOM 1403 C CA . GLU A 1 169 ? -3.246 -19.051 -2.600 1.00 91.12 169 GLU A CA 1
ATOM 1404 C C . GLU A 1 169 ? -1.958 -19.290 -3.411 1.00 91.12 169 GLU A C 1
ATOM 1406 O O . GLU A 1 169 ? -2.005 -19.433 -4.636 1.00 91.12 169 GLU A O 1
ATOM 1411 N N . GLY A 1 170 ? -0.798 -19.350 -2.749 1.00 90.69 170 GLY A N 1
ATOM 1412 C CA . GLY A 1 170 ? 0.500 -19.582 -3.381 1.00 90.69 170 GLY A CA 1
ATOM 1413 C C . GLY A 1 170 ? 0.781 -18.610 -4.529 1.00 90.69 170 GLY A C 1
ATOM 1414 O O . GLY A 1 170 ? 0.628 -17.396 -4.400 1.00 90.69 170 GLY A O 1
ATOM 1415 N N . ASN A 1 171 ? 1.157 -19.150 -5.690 1.00 87.38 171 ASN A N 1
ATOM 1416 C CA . ASN A 1 171 ? 1.429 -18.352 -6.889 1.00 87.38 171 ASN A CA 1
ATOM 1417 C C . ASN A 1 171 ? 0.180 -17.686 -7.477 1.00 87.38 171 ASN A C 1
ATOM 1419 O O . ASN A 1 171 ? 0.324 -16.802 -8.311 1.00 87.38 171 ASN A O 1
ATOM 1423 N N . ASN A 1 172 ? -1.029 -18.077 -7.069 1.00 86.12 172 ASN A N 1
ATOM 1424 C CA . ASN A 1 172 ? -2.273 -17.456 -7.527 1.00 86.12 172 ASN A CA 1
ATOM 1425 C C . ASN A 1 172 ? -2.696 -16.274 -6.656 1.00 86.12 172 ASN A C 1
ATOM 1427 O O . ASN A 1 172 ? -3.743 -15.690 -6.920 1.00 86.12 172 ASN A O 1
ATOM 1431 N N . PHE A 1 173 ? -1.889 -15.906 -5.658 1.00 89.19 173 PHE A N 1
ATOM 1432 C CA . PHE A 1 173 ? -2.192 -14.796 -4.770 1.00 89.19 173 PHE A CA 1
ATOM 1433 C C . PHE A 1 173 ? -2.506 -13.516 -5.547 1.00 89.19 173 PHE A C 1
ATOM 1435 O O . PHE A 1 173 ? -1.733 -13.105 -6.424 1.00 89.19 173 PHE A O 1
ATOM 1442 N N . VAL A 1 174 ? -3.627 -12.876 -5.201 1.00 83.94 174 VAL A N 1
ATOM 1443 C CA . VAL A 1 174 ? -4.014 -11.575 -5.758 1.00 83.94 174 VAL A CA 1
ATOM 1444 C C . VAL A 1 174 ? -4.203 -10.545 -4.644 1.00 83.94 174 VAL A C 1
ATOM 1446 O O . VAL A 1 174 ? -4.982 -10.761 -3.714 1.00 83.94 174 VAL A O 1
ATOM 1449 N N . PRO A 1 175 ? -3.539 -9.378 -4.736 1.00 78.69 175 PRO A N 1
ATOM 1450 C CA . PRO A 1 175 ? -3.645 -8.339 -3.722 1.00 78.69 175 PRO A CA 1
ATOM 1451 C C . PRO A 1 175 ? -5.067 -7.823 -3.520 1.00 78.69 175 PRO A C 1
ATOM 1453 O O . PRO A 1 175 ? -5.691 -7.269 -4.426 1.00 78.69 175 PRO A O 1
ATOM 1456 N N . LYS A 1 176 ? -5.543 -7.901 -2.276 1.00 76.88 176 LYS A N 1
ATOM 1457 C CA . LYS A 1 176 ? -6.795 -7.250 -1.860 1.00 76.88 176 LYS A CA 1
ATOM 1458 C C . LYS A 1 176 ? -6.613 -5.742 -1.646 1.00 76.88 176 LYS A C 1
ATOM 1460 O O . LYS A 1 176 ? -7.536 -4.964 -1.890 1.00 76.88 176 LYS A O 1
ATOM 1465 N N . ALA A 1 177 ? -5.419 -5.321 -1.222 1.00 70.12 177 ALA A N 1
ATOM 1466 C CA . ALA A 1 177 ? -5.075 -3.929 -0.940 1.00 70.12 177 ALA A CA 1
ATOM 1467 C C . ALA A 1 177 ? -4.259 -3.287 -2.073 1.00 70.12 177 ALA A C 1
ATOM 1469 O O . ALA A 1 177 ? -3.531 -3.961 -2.798 1.00 70.12 177 ALA A O 1
ATOM 1470 N N . LYS A 1 178 ? -4.329 -1.952 -2.178 1.00 63.69 178 LYS A N 1
ATOM 1471 C CA . LYS A 1 178 ? -3.578 -1.172 -3.181 1.00 63.69 178 LYS A CA 1
ATOM 1472 C C . LYS A 1 178 ? -2.055 -1.218 -2.974 1.00 63.69 178 LYS A C 1
ATOM 1474 O O . LYS A 1 178 ? -1.316 -0.939 -3.910 1.00 63.69 178 LYS A O 1
ATOM 1479 N N . SER A 1 179 ? -1.582 -1.535 -1.766 1.00 68.19 179 SER A N 1
ATOM 1480 C CA . SER A 1 179 ? -0.157 -1.663 -1.444 1.00 68.19 179 SER A CA 1
ATOM 1481 C C . SER A 1 179 ? 0.056 -2.475 -0.161 1.00 68.19 179 SER A C 1
ATOM 1483 O O . SER A 1 179 ? -0.768 -2.435 0.754 1.00 68.19 179 SER A O 1
ATOM 1485 N N . TYR A 1 180 ? 1.205 -3.151 -0.079 1.00 82.25 180 TYR A N 1
ATOM 1486 C CA . TYR A 1 180 ? 1.732 -3.785 1.136 1.00 82.25 180 TYR A CA 1
ATOM 1487 C C . TYR A 1 180 ? 2.824 -2.936 1.809 1.00 82.25 180 TYR A C 1
ATOM 1489 O O . TYR A 1 180 ? 3.676 -3.461 2.521 1.00 82.25 180 TYR A O 1
ATOM 1497 N N . GLY A 1 181 ? 2.809 -1.610 1.615 1.00 80.06 181 GLY A N 1
ATOM 1498 C CA . GLY A 1 181 ? 3.801 -0.686 2.183 1.00 80.06 181 GLY A CA 1
ATOM 1499 C C . GLY A 1 181 ? 3.984 -0.803 3.703 1.00 80.06 181 GLY A C 1
ATOM 1500 O O . GLY A 1 181 ? 5.082 -0.565 4.206 1.00 80.06 181 GLY A O 1
ATOM 1501 N N . PHE A 1 182 ? 2.960 -1.269 4.426 1.00 86.44 182 PHE A N 1
ATOM 1502 C CA . PHE A 1 182 ? 3.048 -1.568 5.857 1.00 86.44 182 PHE A CA 1
ATOM 1503 C C . PHE A 1 182 ? 4.130 -2.611 6.192 1.00 86.44 182 PHE A C 1
ATOM 1505 O O . PHE A 1 182 ? 4.782 -2.493 7.225 1.00 86.44 182 PHE A O 1
ATOM 1512 N N . LEU A 1 183 ? 4.402 -3.584 5.310 1.00 92.38 183 LEU A N 1
ATOM 1513 C CA . LEU A 1 183 ? 5.463 -4.575 5.524 1.00 92.38 183 LEU A CA 1
ATOM 1514 C C . LEU A 1 183 ? 6.842 -3.924 5.581 1.00 92.38 183 LEU A C 1
ATOM 1516 O O . LEU A 1 183 ? 7.704 -4.389 6.322 1.00 92.38 183 LEU A O 1
ATOM 1520 N N . ARG A 1 184 ? 7.062 -2.844 4.821 1.00 88.75 184 ARG A N 1
ATOM 1521 C CA . ARG A 1 184 ? 8.311 -2.079 4.904 1.00 88.75 184 ARG A CA 1
ATOM 1522 C C . ARG A 1 184 ? 8.409 -1.362 6.237 1.00 88.75 184 ARG A C 1
ATOM 1524 O O . ARG A 1 184 ? 9.458 -1.427 6.859 1.00 88.75 184 ARG A O 1
ATOM 1531 N N . ALA A 1 185 ? 7.326 -0.736 6.699 1.00 89.06 185 ALA A N 1
ATOM 1532 C CA . ALA A 1 185 ? 7.303 -0.091 8.010 1.00 89.06 185 ALA A CA 1
ATOM 1533 C C . ALA A 1 185 ? 7.622 -1.095 9.134 1.00 89.06 185 ALA A C 1
ATOM 1535 O O . ALA A 1 185 ? 8.459 -0.820 9.989 1.00 89.06 185 ALA A O 1
ATOM 1536 N N . TYR A 1 186 ? 7.044 -2.298 9.077 1.00 93.75 186 TYR A N 1
ATOM 1537 C CA . TYR A 1 186 ? 7.262 -3.342 10.082 1.00 93.75 186 TYR A CA 1
ATOM 1538 C C . TYR A 1 186 ? 8.683 -3.924 10.089 1.00 93.75 186 TYR A C 1
ATOM 1540 O O . TYR A 1 186 ? 9.118 -4.458 11.104 1.00 93.75 186 TYR A O 1
ATOM 1548 N N . GLN A 1 187 ? 9.450 -3.787 9.004 1.00 93.44 187 GLN A N 1
ATOM 1549 C CA . GLN A 1 187 ? 10.864 -4.189 8.980 1.00 93.44 187 GLN A CA 1
ATOM 1550 C C . GLN A 1 187 ? 11.769 -3.287 9.834 1.00 93.44 187 GLN A C 1
ATOM 1552 O O . GLN A 1 187 ? 12.896 -3.680 10.133 1.00 93.44 187 GLN A O 1
ATOM 1557 N N . TYR A 1 188 ? 11.298 -2.105 10.233 1.00 89.88 188 TYR A N 1
ATOM 1558 C CA . TYR A 1 188 ? 12.035 -1.180 11.099 1.00 89.88 188 TYR A CA 1
ATOM 1559 C C . TYR A 1 188 ? 11.563 -1.216 12.558 1.00 89.88 188 TYR A C 1
ATOM 1561 O O . TYR A 1 188 ? 12.069 -0.459 13.381 1.00 89.88 188 TYR A O 1
ATOM 1569 N N . ILE A 1 189 ? 10.613 -2.094 12.891 1.00 90.88 189 ILE A N 1
ATOM 1570 C CA . ILE A 1 189 ? 10.179 -2.315 14.271 1.00 90.88 189 ILE A CA 1
ATOM 1571 C C . ILE A 1 189 ? 11.268 -3.088 15.029 1.00 90.88 189 ILE A C 1
ATOM 1573 O O . ILE A 1 189 ? 11.915 -3.976 14.475 1.00 90.88 189 ILE A O 1
ATOM 1577 N N . SER A 1 190 ? 11.467 -2.743 16.303 1.00 87.56 190 SER A N 1
ATOM 1578 C CA . SER A 1 190 ? 12.495 -3.334 17.172 1.00 87.56 190 SER A CA 1
ATOM 1579 C C . SER A 1 190 ? 12.257 -4.814 17.500 1.00 87.56 190 SER A C 1
ATOM 1581 O O . SER A 1 190 ? 13.199 -5.545 17.804 1.00 87.56 190 SER A O 1
ATOM 1583 N N . GLU A 1 191 ? 11.013 -5.279 17.414 1.00 91.06 191 GLU A N 1
ATOM 1584 C CA . GLU A 1 191 ? 10.640 -6.673 17.637 1.00 91.06 191 GLU A CA 1
ATOM 1585 C C . GLU A 1 191 ? 11.105 -7.578 16.489 1.00 91.06 191 GLU A C 1
ATOM 1587 O O . GLU A 1 191 ? 10.631 -7.509 15.349 1.00 91.06 191 GLU A O 1
ATOM 1592 N N . ARG A 1 192 ? 12.064 -8.457 16.799 1.00 93.56 192 ARG A N 1
ATOM 1593 C CA . ARG A 1 192 ? 12.775 -9.268 15.802 1.00 93.56 192 ARG A CA 1
ATOM 1594 C C . ARG A 1 192 ? 11.875 -10.264 15.070 1.00 93.56 192 ARG A C 1
ATOM 1596 O O . ARG A 1 192 ? 12.124 -10.560 13.899 1.00 93.56 192 ARG A O 1
ATOM 1603 N N . ASP A 1 193 ? 10.860 -10.799 15.739 1.00 95.25 193 ASP A N 1
ATOM 1604 C CA . ASP A 1 193 ? 9.878 -11.711 15.150 1.00 95.25 193 ASP A CA 1
ATOM 1605 C C . ASP A 1 193 ? 9.019 -10.995 14.098 1.00 95.25 193 ASP A C 1
ATOM 1607 O O . ASP A 1 193 ? 8.904 -11.494 12.973 1.00 95.25 193 ASP A O 1
ATOM 1611 N N . ILE A 1 194 ? 8.514 -9.796 14.413 1.00 95.94 194 ILE A N 1
ATOM 1612 C CA . ILE A 1 194 ? 7.783 -8.930 13.476 1.00 95.94 194 ILE A CA 1
ATOM 1613 C C . ILE A 1 194 ? 8.668 -8.578 12.284 1.00 95.94 194 ILE A C 1
ATOM 1615 O O . ILE A 1 194 ? 8.286 -8.833 11.139 1.00 95.94 194 ILE A O 1
ATOM 1619 N N . GLN A 1 195 ? 9.873 -8.063 12.539 1.00 95.94 195 GLN A N 1
ATOM 1620 C CA . GLN A 1 195 ? 10.814 -7.670 11.491 1.00 95.94 195 GLN A CA 1
ATOM 1621 C C . GLN A 1 195 ? 11.121 -8.837 10.541 1.00 95.94 195 GLN A C 1
ATOM 1623 O O . GLN A 1 195 ? 11.048 -8.698 9.315 1.00 95.94 195 GLN A O 1
ATOM 1628 N N . THR A 1 196 ? 11.454 -10.005 11.097 1.00 96.69 196 THR A N 1
ATOM 1629 C CA . THR A 1 196 ? 11.818 -11.191 10.310 1.00 96.69 196 THR A CA 1
ATOM 1630 C C . THR A 1 196 ? 10.634 -11.686 9.487 1.00 96.69 196 THR A C 1
ATOM 1632 O O . THR A 1 196 ? 10.793 -11.992 8.301 1.00 96.69 196 THR A O 1
ATOM 1635 N N . LYS A 1 197 ? 9.439 -11.747 10.086 1.00 97.19 197 LYS A N 1
ATOM 1636 C CA . LYS A 1 197 ? 8.226 -12.204 9.403 1.00 97.19 197 LYS A CA 1
ATOM 1637 C C . LYS A 1 197 ? 7.810 -11.233 8.297 1.00 97.19 197 LYS A C 1
ATOM 1639 O O . LYS A 1 197 ? 7.559 -11.679 7.180 1.00 97.19 197 LYS A O 1
ATOM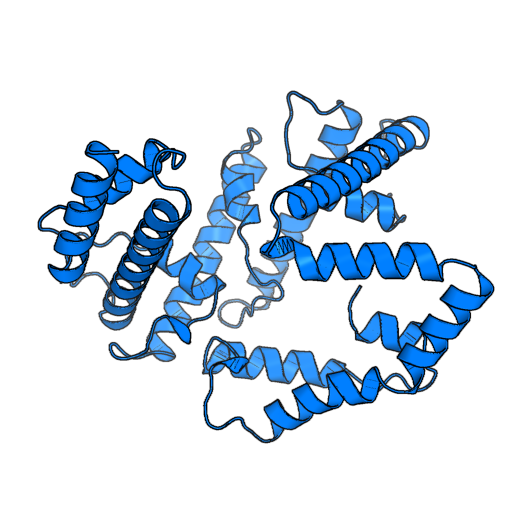 1644 N N . ALA A 1 198 ? 7.833 -9.926 8.554 1.00 96.81 198 ALA A N 1
ATOM 1645 C CA . ALA A 1 198 ? 7.534 -8.902 7.554 1.00 96.81 198 ALA A CA 1
ATOM 1646 C C . ALA A 1 198 ? 8.499 -8.960 6.359 1.00 96.81 198 ALA A C 1
ATOM 1648 O O . ALA A 1 198 ? 8.061 -8.903 5.210 1.00 96.81 198 ALA A O 1
ATOM 1649 N N . LYS A 1 199 ? 9.803 -9.149 6.612 1.00 95.88 199 LYS A N 1
ATOM 1650 C CA . LYS A 1 199 ? 10.810 -9.310 5.552 1.00 95.88 199 LYS A CA 1
ATOM 1651 C C . LYS A 1 199 ? 10.552 -10.551 4.696 1.00 95.88 199 LYS A C 1
ATOM 1653 O O . LYS A 1 199 ? 10.588 -10.456 3.473 1.00 95.88 199 LYS A O 1
ATOM 1658 N N . ARG A 1 200 ? 10.270 -11.698 5.323 1.00 96.44 200 ARG A N 1
ATOM 1659 C CA . ARG A 1 200 ? 9.962 -12.951 4.609 1.00 96.44 200 ARG A CA 1
ATOM 1660 C C . ARG A 1 200 ? 8.707 -12.822 3.749 1.00 96.44 200 ARG A C 1
ATOM 1662 O O . ARG A 1 200 ? 8.727 -13.233 2.595 1.00 96.44 200 ARG A O 1
ATOM 1669 N N . LEU A 1 201 ? 7.646 -12.218 4.285 1.00 95.94 201 LEU A N 1
ATOM 1670 C CA . LEU A 1 201 ? 6.397 -12.009 3.548 1.00 95.94 201 LEU A CA 1
ATOM 1671 C C . LEU A 1 201 ? 6.583 -11.042 2.376 1.00 95.94 201 LEU A C 1
ATOM 1673 O O . LEU A 1 201 ? 6.100 -11.325 1.286 1.00 95.94 201 LEU A O 1
ATOM 1677 N N . GLN A 1 202 ? 7.341 -9.955 2.558 1.00 94.94 202 GLN A N 1
ATOM 1678 C CA . GLN A 1 202 ? 7.681 -9.051 1.456 1.00 94.94 202 GLN A CA 1
ATOM 1679 C C . GLN A 1 202 ? 8.444 -9.789 0.348 1.00 94.94 202 GLN A C 1
ATOM 1681 O O . GLN A 1 202 ? 8.093 -9.659 -0.817 1.00 94.94 202 GLN A O 1
ATOM 1686 N N . GLN A 1 203 ? 9.444 -10.603 0.702 1.00 94.62 203 GLN A N 1
ATOM 1687 C CA . GLN A 1 203 ? 10.211 -11.390 -0.270 1.00 94.62 203 GLN A CA 1
ATOM 1688 C C . GLN A 1 203 ? 9.344 -12.415 -1.013 1.00 94.62 203 GLN A C 1
ATOM 1690 O O . GLN A 1 203 ? 9.518 -12.604 -2.217 1.00 94.62 203 GLN A O 1
ATOM 1695 N N . ALA A 1 204 ? 8.409 -13.067 -0.315 1.00 95.06 204 ALA A N 1
ATOM 1696 C CA . ALA A 1 204 ? 7.468 -13.999 -0.928 1.00 95.06 204 ALA A CA 1
ATOM 1697 C C . ALA A 1 204 ? 6.548 -13.284 -1.931 1.00 95.06 204 ALA A C 1
ATOM 1699 O O . ALA A 1 204 ? 6.432 -13.725 -3.072 1.00 95.06 204 ALA A O 1
ATOM 1700 N N . LEU A 1 205 ? 5.973 -12.141 -1.540 1.00 94.75 205 LEU A N 1
ATOM 1701 C CA . LEU A 1 205 ? 5.148 -11.308 -2.420 1.00 94.75 205 LEU A CA 1
ATOM 1702 C C . LEU A 1 205 ? 5.928 -10.816 -3.641 1.00 94.75 205 LEU A C 1
ATOM 1704 O O . LEU A 1 205 ? 5.458 -10.966 -4.765 1.00 94.75 205 LEU A O 1
ATOM 1708 N N . ASP A 1 206 ? 7.134 -10.281 -3.435 1.00 94.38 206 ASP A N 1
ATOM 1709 C CA . ASP A 1 206 ? 7.996 -9.820 -4.524 1.00 94.38 206 ASP A CA 1
ATOM 1710 C C . ASP A 1 206 ? 8.291 -10.969 -5.500 1.00 94.38 206 ASP A C 1
ATOM 1712 O O . ASP A 1 206 ? 8.238 -10.779 -6.712 1.00 94.38 206 ASP A O 1
ATOM 1716 N N . THR A 1 207 ? 8.539 -12.180 -4.992 1.00 94.94 207 THR A N 1
ATOM 1717 C CA . THR A 1 207 ? 8.784 -13.368 -5.824 1.00 94.94 207 THR A CA 1
ATOM 1718 C C . THR A 1 207 ? 7.569 -13.721 -6.681 1.00 94.94 207 THR A C 1
ATOM 1720 O O . THR A 1 207 ? 7.729 -13.946 -7.881 1.00 94.94 207 THR A O 1
ATOM 1723 N N . ILE A 1 208 ? 6.371 -13.735 -6.089 1.00 94.00 208 ILE A N 1
ATOM 1724 C CA . ILE A 1 208 ? 5.115 -14.024 -6.797 1.00 94.00 208 ILE A CA 1
ATOM 1725 C C . ILE A 1 208 ? 4.870 -12.971 -7.881 1.00 94.00 208 ILE A C 1
ATOM 1727 O O . ILE A 1 208 ? 4.729 -13.315 -9.054 1.00 94.00 208 ILE A O 1
ATOM 1731 N N . PHE A 1 209 ? 4.909 -11.685 -7.527 1.00 93.75 209 PHE A N 1
ATOM 1732 C CA . PHE A 1 209 ? 4.626 -10.613 -8.481 1.00 93.75 209 PHE A CA 1
ATOM 1733 C C . PHE A 1 209 ? 5.660 -10.559 -9.603 1.00 93.75 209 PHE A C 1
ATOM 1735 O O . PHE A 1 209 ? 5.293 -10.453 -10.768 1.00 93.75 209 PHE A O 1
ATOM 1742 N N . LEU A 1 210 ? 6.953 -10.699 -9.300 1.00 95.38 210 LEU A N 1
ATOM 1743 C CA . LEU A 1 210 ? 7.977 -10.743 -10.344 1.00 95.38 210 LEU A CA 1
ATOM 1744 C C . LEU A 1 210 ? 7.837 -11.971 -11.250 1.00 95.38 210 LEU A C 1
ATOM 1746 O O . LEU A 1 210 ? 8.218 -11.892 -12.417 1.00 95.38 210 LEU A O 1
ATOM 1750 N N . ALA A 1 211 ? 7.330 -13.100 -10.748 1.00 94.06 211 ALA A N 1
ATOM 1751 C CA . ALA A 1 211 ? 7.035 -14.262 -11.580 1.00 94.06 211 ALA A CA 1
ATOM 1752 C C . ALA A 1 211 ? 5.859 -13.983 -12.528 1.00 94.06 211 ALA A C 1
ATOM 1754 O O . ALA A 1 211 ? 6.001 -14.206 -13.730 1.00 94.06 211 ALA A O 1
ATOM 1755 N N . ASP A 1 212 ? 4.763 -13.415 -12.022 1.00 92.88 212 ASP A N 1
ATOM 1756 C CA . ASP A 1 212 ? 3.599 -13.032 -12.832 1.00 92.88 212 ASP A CA 1
ATOM 1757 C C . ASP A 1 212 ? 3.980 -12.052 -13.944 1.00 92.88 212 ASP A C 1
ATOM 1759 O O . ASP A 1 212 ? 3.640 -12.242 -15.113 1.00 92.88 212 ASP A O 1
ATOM 1763 N N . MET A 1 213 ? 4.756 -11.025 -13.591 1.00 94.81 213 MET A N 1
ATOM 1764 C CA . MET A 1 213 ? 5.188 -9.976 -14.512 1.00 94.81 213 MET A CA 1
ATOM 1765 C C . MET A 1 213 ? 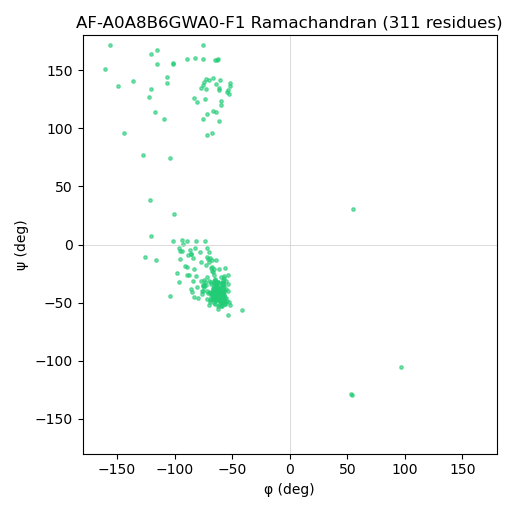5.959 -10.509 -15.725 1.00 94.81 213 MET A C 1
ATOM 1767 O O . MET A 1 213 ? 5.887 -9.904 -16.793 1.00 94.81 213 MET A O 1
ATOM 1771 N N . LYS A 1 214 ? 6.695 -11.623 -15.585 1.00 93.31 214 LYS A N 1
ATOM 1772 C CA . LYS A 1 214 ? 7.449 -12.234 -16.698 1.00 93.31 214 LYS A CA 1
ATOM 1773 C C . LYS A 1 214 ? 6.536 -12.773 -17.794 1.00 93.31 214 LYS A C 1
ATOM 1775 O O . LYS A 1 214 ? 6.948 -12.786 -18.948 1.00 93.31 214 LYS A O 1
ATOM 1780 N N . ASN A 1 215 ? 5.344 -13.231 -17.421 1.00 90.00 215 ASN A N 1
ATOM 1781 C CA . ASN A 1 215 ? 4.383 -13.840 -18.339 1.00 90.00 215 ASN A CA 1
ATOM 1782 C C . ASN A 1 215 ? 3.348 -12.821 -18.826 1.00 90.00 215 ASN A C 1
ATOM 1784 O O . ASN A 1 215 ? 2.875 -12.907 -19.953 1.00 90.00 215 ASN A O 1
ATOM 1788 N N . LYS A 1 216 ? 3.018 -11.853 -17.968 1.00 91.56 216 LYS A N 1
ATOM 1789 C CA . LYS A 1 216 ? 2.002 -10.829 -18.206 1.00 91.56 216 LYS A CA 1
ATOM 1790 C C . LYS A 1 216 ? 2.448 -9.737 -19.177 1.00 91.56 216 LYS A C 1
ATOM 1792 O O . LYS A 1 216 ? 1.642 -9.207 -19.935 1.00 91.56 216 LYS A O 1
ATOM 1797 N N . TYR A 1 217 ? 3.725 -9.365 -19.134 1.00 94.44 217 TYR A N 1
ATOM 1798 C CA . TYR A 1 217 ? 4.209 -8.164 -19.806 1.00 94.44 217 TYR A CA 1
ATOM 1799 C C . TYR A 1 217 ? 5.296 -8.444 -20.837 1.00 94.44 217 TYR A C 1
ATOM 1801 O O . TYR A 1 217 ? 5.959 -9.478 -20.848 1.00 94.44 217 TYR A O 1
ATOM 1809 N N . SER A 1 218 ? 5.516 -7.446 -21.685 1.00 93.50 218 SER A N 1
ATOM 1810 C CA . SER A 1 218 ? 6.593 -7.400 -22.669 1.00 93.50 218 SER A CA 1
ATOM 1811 C C . SER A 1 218 ? 7.579 -6.271 -22.360 1.00 93.50 218 SER A C 1
ATOM 1813 O O . SER A 1 218 ? 7.293 -5.345 -21.598 1.00 93.50 218 SER A O 1
ATOM 1815 N N . SER A 1 219 ? 8.741 -6.286 -23.016 1.00 89.94 219 SER A N 1
ATOM 1816 C CA . SER A 1 219 ? 9.743 -5.217 -22.897 1.00 89.94 219 SER A CA 1
ATOM 1817 C C . SER A 1 219 ? 9.242 -3.842 -23.362 1.00 89.94 219 SER A C 1
ATOM 1819 O O . SER A 1 219 ? 9.812 -2.830 -22.951 1.00 89.94 219 SER A O 1
ATOM 1821 N N . THR A 1 220 ? 8.187 -3.808 -24.185 1.00 91.25 220 THR A N 1
ATOM 1822 C CA . THR A 1 220 ? 7.535 -2.598 -24.712 1.00 91.25 220 THR A CA 1
ATOM 1823 C C . THR A 1 220 ? 6.343 -2.138 -23.875 1.00 91.25 220 THR A C 1
ATOM 1825 O O . THR A 1 220 ? 5.786 -1.070 -24.136 1.00 91.25 220 THR A O 1
ATOM 1828 N N . THR A 1 221 ? 5.948 -2.912 -22.861 1.00 92.88 221 THR A N 1
ATOM 1829 C CA . THR A 1 221 ? 4.851 -2.538 -21.967 1.00 92.88 221 THR A CA 1
ATOM 1830 C C . THR A 1 221 ? 5.196 -1.246 -21.229 1.00 92.88 221 THR A C 1
ATOM 1832 O O . THR A 1 221 ? 6.296 -1.092 -20.694 1.00 92.88 221 THR A O 1
ATOM 1835 N N . LYS A 1 222 ? 4.247 -0.303 -21.200 1.00 92.00 222 LYS A N 1
ATOM 1836 C CA . LYS A 1 222 ? 4.415 0.982 -20.514 1.00 92.00 222 LYS A CA 1
ATOM 1837 C C . LYS A 1 222 ? 4.244 0.810 -19.011 1.00 92.00 222 LYS A C 1
ATOM 1839 O O . LYS A 1 222 ? 3.241 0.268 -18.559 1.00 92.00 222 LYS A O 1
ATOM 1844 N N . ILE A 1 223 ? 5.128 1.410 -18.218 1.00 91.31 223 ILE A N 1
ATOM 1845 C CA . ILE A 1 223 ? 5.025 1.376 -16.749 1.00 91.31 223 ILE A CA 1
ATOM 1846 C C . ILE A 1 223 ? 3.685 1.911 -16.200 1.00 91.31 223 ILE A C 1
ATOM 1848 O O . ILE A 1 223 ? 3.320 1.620 -15.066 1.00 91.31 223 ILE A O 1
ATOM 1852 N N . SER A 1 224 ? 2.931 2.705 -16.969 1.00 87.94 224 SER A N 1
ATOM 1853 C CA . SER A 1 224 ? 1.615 3.216 -16.567 1.00 87.94 224 SER A CA 1
ATOM 1854 C C . SER A 1 224 ? 0.565 2.123 -16.381 1.00 87.94 224 SER A C 1
ATOM 1856 O O . SER A 1 224 ? -0.273 2.291 -15.504 1.00 87.94 224 SER A O 1
ATOM 1858 N N . VAL A 1 225 ? 0.634 1.027 -17.147 1.00 89.19 225 VAL A N 1
ATOM 1859 C CA . VAL A 1 225 ? -0.361 -0.064 -17.100 1.00 89.19 225 VAL A CA 1
ATOM 1860 C C . VAL A 1 225 ? -0.031 -1.137 -16.061 1.00 89.19 225 VAL A C 1
ATOM 1862 O O . VAL A 1 225 ? -0.847 -2.003 -15.778 1.00 89.19 225 VAL A O 1
ATOM 1865 N N . ILE A 1 226 ? 1.165 -1.066 -15.474 1.00 91.44 226 ILE A N 1
ATOM 1866 C CA . ILE A 1 226 ? 1.603 -1.979 -14.420 1.00 91.44 226 ILE A CA 1
ATOM 1867 C C . ILE A 1 226 ? 0.904 -1.608 -13.112 1.00 91.44 226 ILE A C 1
ATOM 1869 O O . ILE A 1 226 ? 0.845 -0.425 -12.755 1.00 91.44 226 ILE A O 1
ATOM 1873 N N . SER A 1 227 ? 0.434 -2.595 -12.359 1.00 88.69 227 SER A N 1
ATOM 1874 C CA . SER A 1 227 ? -0.222 -2.343 -11.075 1.00 88.69 227 SER A CA 1
ATOM 1875 C C . SER A 1 227 ? 0.731 -1.734 -10.021 1.00 88.69 227 SER A C 1
ATOM 1877 O O . SER A 1 227 ? 1.960 -1.865 -10.119 1.00 88.69 227 SER A O 1
ATOM 1879 N N . PRO A 1 228 ? 0.211 -1.064 -8.975 1.00 87.50 228 PRO A N 1
ATOM 1880 C CA . PRO A 1 228 ? 1.028 -0.509 -7.895 1.00 87.50 228 PRO A CA 1
ATOM 1881 C C . PRO A 1 228 ? 1.907 -1.533 -7.157 1.00 87.50 228 PRO A C 1
ATOM 1883 O O . PRO A 1 228 ? 3.060 -1.231 -6.853 1.00 87.50 228 PRO A O 1
ATOM 1886 N N . TYR A 1 229 ? 1.410 -2.743 -6.897 1.00 87.69 229 TYR A N 1
ATOM 1887 C CA . TYR A 1 229 ? 2.149 -3.767 -6.147 1.00 87.69 229 TYR A CA 1
ATOM 1888 C C . TYR A 1 229 ? 3.254 -4.426 -6.990 1.00 87.69 229 TYR A C 1
ATOM 1890 O O . TYR A 1 229 ? 4.343 -4.676 -6.480 1.00 87.69 229 TYR A O 1
ATOM 1898 N N . GLU A 1 230 ? 3.042 -4.612 -8.295 1.00 92.19 230 GLU A N 1
ATOM 1899 C CA . GLU A 1 230 ? 4.096 -5.037 -9.229 1.00 92.19 230 GLU A CA 1
ATOM 1900 C C . GLU A 1 230 ? 5.186 -3.965 -9.362 1.00 92.19 230 GLU A C 1
ATOM 1902 O O . GLU A 1 230 ? 6.380 -4.266 -9.334 1.00 92.19 230 GLU A O 1
ATOM 1907 N N . LYS A 1 231 ? 4.796 -2.683 -9.426 1.00 91.94 231 LYS A N 1
ATOM 1908 C CA . LYS A 1 231 ? 5.743 -1.555 -9.372 1.00 91.94 231 LYS A CA 1
ATOM 1909 C C . LYS A 1 231 ? 6.558 -1.555 -8.078 1.00 91.94 231 LYS A C 1
ATOM 1911 O O . LYS A 1 231 ? 7.740 -1.206 -8.111 1.00 91.94 231 LYS A O 1
ATOM 1916 N N . ASP A 1 232 ? 5.946 -1.914 -6.952 1.00 89.31 232 ASP A N 1
ATOM 1917 C CA . ASP A 1 232 ? 6.648 -2.077 -5.679 1.00 89.31 232 ASP A CA 1
ATOM 1918 C C . ASP A 1 232 ? 7.610 -3.269 -5.703 1.00 89.31 232 ASP A C 1
ATOM 1920 O O . ASP A 1 232 ? 8.743 -3.113 -5.241 1.00 89.31 232 ASP A O 1
ATOM 1924 N N . ALA A 1 233 ? 7.216 -4.396 -6.301 1.00 93.44 233 ALA A N 1
ATOM 1925 C CA . ALA A 1 233 ? 8.045 -5.593 -6.446 1.00 93.44 233 ALA A CA 1
ATOM 1926 C C . ALA A 1 233 ? 9.277 -5.356 -7.328 1.00 93.44 233 ALA A C 1
ATOM 1928 O O . ALA A 1 233 ? 10.360 -5.857 -7.020 1.00 93.44 233 ALA A O 1
ATOM 1929 N N . LEU A 1 234 ? 9.174 -4.518 -8.370 1.00 94.75 234 LEU A N 1
ATOM 1930 C CA . LEU A 1 234 ? 10.333 -4.098 -9.172 1.00 94.75 234 LEU A CA 1
ATOM 1931 C C . LEU A 1 234 ? 11.430 -3.467 -8.303 1.00 94.75 234 LEU A C 1
ATOM 1933 O O . LEU A 1 234 ? 12.613 -3.631 -8.591 1.00 94.75 234 LEU A O 1
ATOM 1937 N N . ARG A 1 235 ? 11.072 -2.799 -7.196 1.00 89.81 235 ARG A N 1
ATOM 1938 C CA . ARG A 1 235 ? 12.049 -2.210 -6.262 1.00 89.81 235 ARG A CA 1
ATOM 1939 C C . ARG A 1 235 ? 12.834 -3.251 -5.469 1.00 89.81 235 ARG A C 1
ATOM 1941 O O . ARG A 1 235 ? 13.745 -2.857 -4.744 1.00 89.81 235 ARG A O 1
ATOM 1948 N N . SER A 1 236 ? 12.513 -4.538 -5.561 1.00 92.56 236 SER A N 1
ATOM 1949 C CA . SER A 1 236 ? 13.321 -5.617 -4.977 1.00 92.56 236 SER A CA 1
ATOM 1950 C C . SER A 1 236 ? 14.486 -6.033 -5.884 1.00 92.56 236 SER A C 1
ATOM 1952 O O . SER A 1 236 ? 15.493 -6.549 -5.399 1.00 92.56 236 SER A O 1
ATOM 1954 N N . ILE A 1 237 ? 14.403 -5.731 -7.184 1.00 94.19 237 ILE A N 1
ATOM 1955 C CA . ILE A 1 237 ? 15.437 -6.063 -8.166 1.00 94.19 237 ILE A CA 1
ATOM 1956 C C . ILE A 1 237 ? 16.680 -5.195 -7.927 1.00 94.19 237 ILE A C 1
ATOM 1958 O O . ILE A 1 237 ? 16.590 -4.011 -7.587 1.00 94.19 237 ILE A O 1
ATOM 1962 N N . ARG A 1 238 ? 17.867 -5.785 -8.091 1.00 92.12 238 ARG A N 1
ATOM 1963 C CA . ARG A 1 238 ? 19.167 -5.111 -7.954 1.00 92.12 238 ARG A CA 1
ATOM 1964 C C . ARG A 1 238 ? 20.021 -5.350 -9.205 1.00 92.12 238 ARG A C 1
ATOM 1966 O O . ARG A 1 238 ? 20.912 -6.197 -9.154 1.00 92.12 238 ARG A O 1
ATOM 1973 N N . PRO A 1 239 ? 19.747 -4.658 -10.327 1.00 93.38 239 PRO A N 1
ATOM 1974 C CA . PRO A 1 239 ? 20.557 -4.817 -11.527 1.00 93.38 239 PRO A CA 1
ATOM 1975 C C . PRO A 1 239 ? 21.988 -4.354 -11.295 1.00 93.38 239 PRO A C 1
ATOM 1977 O O . PRO A 1 239 ? 22.225 -3.312 -10.684 1.00 93.38 239 PRO A O 1
ATOM 1980 N N . ARG A 1 240 ? 22.942 -5.120 -11.818 1.00 91.00 240 ARG A N 1
ATOM 1981 C CA . ARG A 1 240 ? 24.366 -4.767 -11.816 1.00 91.00 240 ARG A CA 1
ATOM 1982 C C . ARG A 1 240 ? 24.717 -3.809 -12.949 1.00 91.00 240 ARG A C 1
ATOM 1984 O O . ARG A 1 240 ? 25.669 -3.050 -12.824 1.00 91.00 240 ARG A O 1
ATOM 1991 N N . SER A 1 241 ? 23.957 -3.842 -14.044 1.00 91.50 241 SER A N 1
ATOM 1992 C CA . SER A 1 241 ? 24.144 -2.972 -15.205 1.00 91.50 241 SER A CA 1
ATOM 1993 C C . SER A 1 241 ? 22.849 -2.807 -16.007 1.00 91.50 241 SER A C 1
ATOM 1995 O O . SER A 1 241 ? 21.861 -3.518 -15.798 1.00 91.50 241 SER A O 1
ATOM 1997 N N . GLN A 1 242 ? 22.862 -1.901 -16.988 1.00 90.62 242 GLN A N 1
ATOM 1998 C CA . GLN A 1 242 ? 21.749 -1.690 -17.916 1.00 90.62 242 GLN A CA 1
ATOM 1999 C C . GLN A 1 242 ? 21.353 -2.965 -18.682 1.00 90.62 242 GLN A C 1
ATOM 2001 O O . GLN A 1 242 ? 20.196 -3.098 -19.083 1.00 90.62 242 GLN A O 1
ATOM 2006 N N . ARG A 1 243 ? 22.303 -3.876 -18.913 1.00 90.12 243 ARG A N 1
ATOM 2007 C CA . ARG A 1 243 ? 22.120 -5.114 -19.685 1.00 90.12 243 ARG A CA 1
ATOM 2008 C C . ARG A 1 243 ? 22.440 -6.348 -18.839 1.00 90.12 243 ARG A C 1
ATOM 2010 O O . ARG A 1 243 ? 23.064 -7.284 -19.328 1.00 90.12 243 ARG A O 1
ATOM 2017 N N . ASP A 1 244 ? 22.063 -6.319 -17.564 1.00 93.31 244 ASP A N 1
ATOM 2018 C CA . ASP A 1 244 ? 22.284 -7.429 -16.640 1.00 93.31 244 ASP A CA 1
ATOM 2019 C C . ASP A 1 244 ? 21.555 -8.698 -17.113 1.00 93.31 244 ASP A C 1
ATOM 2021 O O . ASP A 1 244 ? 20.333 -8.805 -17.011 1.00 93.31 244 ASP A O 1
ATOM 2025 N N . SER A 1 245 ? 22.317 -9.664 -17.631 1.00 92.81 245 SER A N 1
ATOM 2026 C CA . SER A 1 245 ? 21.798 -10.923 -18.174 1.00 92.81 245 SER A CA 1
ATOM 2027 C C . SER A 1 245 ? 21.262 -11.876 -17.105 1.00 92.81 245 SER A C 1
ATOM 2029 O O . SER A 1 245 ? 20.579 -12.841 -17.444 1.00 92.81 245 SER A O 1
ATOM 2031 N N . THR A 1 246 ? 21.536 -11.617 -15.822 1.00 94.56 246 THR A N 1
ATOM 2032 C CA . THR A 1 246 ? 21.005 -12.423 -14.711 1.00 94.56 246 THR A CA 1
ATOM 2033 C C . THR A 1 246 ? 19.543 -12.099 -14.402 1.00 94.56 246 THR A C 1
ATOM 2035 O O . THR A 1 246 ? 18.862 -12.871 -13.724 1.00 94.56 246 THR A O 1
ATOM 2038 N N . ILE A 1 247 ? 19.036 -10.974 -14.915 1.00 94.94 247 ILE A N 1
ATOM 2039 C CA . ILE A 1 247 ? 17.660 -10.521 -14.723 1.00 94.94 247 ILE A CA 1
ATOM 2040 C C . ILE A 1 247 ? 16.884 -10.732 -16.019 1.00 94.94 247 ILE A C 1
ATOM 2042 O O . ILE A 1 247 ? 17.366 -10.451 -17.114 1.00 94.94 247 ILE A O 1
ATOM 2046 N N . ASN A 1 248 ? 15.640 -11.197 -15.894 1.00 95.94 248 ASN A N 1
ATOM 2047 C CA . ASN A 1 248 ? 14.756 -11.343 -17.044 1.00 95.94 248 ASN A CA 1
ATOM 2048 C C . ASN A 1 248 ? 14.634 -9.999 -17.813 1.00 95.94 248 ASN A C 1
ATOM 2050 O O . ASN A 1 248 ? 14.337 -8.977 -17.185 1.00 95.94 248 ASN A O 1
ATOM 2054 N N . PRO A 1 249 ? 14.801 -9.980 -19.151 1.00 95.25 249 PRO A N 1
ATOM 2055 C CA . PRO A 1 249 ? 14.815 -8.741 -19.933 1.00 95.25 249 PRO A CA 1
ATOM 2056 C C . PRO A 1 249 ? 13.549 -7.881 -19.813 1.00 95.25 249 PRO A C 1
ATOM 2058 O O . PRO A 1 249 ? 13.641 -6.652 -19.846 1.00 95.25 249 PRO A O 1
ATOM 2061 N N . VAL A 1 250 ? 12.373 -8.501 -19.647 1.00 96.00 250 VAL A N 1
ATOM 2062 C CA . VAL A 1 250 ? 11.104 -7.786 -19.433 1.00 96.00 250 VAL A CA 1
ATOM 2063 C C . VAL A 1 250 ? 11.149 -7.044 -18.102 1.00 96.00 250 VAL A C 1
ATOM 2065 O O . VAL A 1 250 ? 10.932 -5.833 -18.063 1.00 9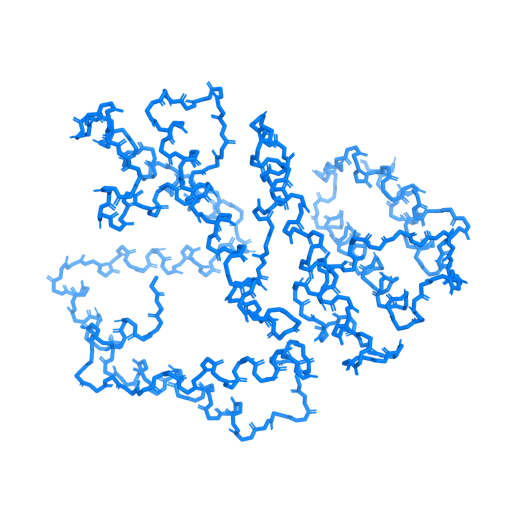6.00 250 VAL A O 1
ATOM 2068 N N . LEU A 1 251 ? 11.508 -7.745 -17.023 1.00 96.94 251 LEU A N 1
ATOM 2069 C CA . LEU A 1 251 ? 11.614 -7.151 -15.689 1.00 96.94 251 LEU A CA 1
ATOM 2070 C C . LEU A 1 251 ? 12.667 -6.043 -15.640 1.00 96.94 251 LEU A C 1
ATOM 2072 O O . LEU A 1 251 ? 12.425 -5.000 -15.039 1.00 96.94 251 LEU A O 1
ATOM 2076 N N . LEU A 1 252 ? 13.811 -6.242 -16.299 1.00 96.19 252 LEU A N 1
ATOM 2077 C CA . LEU A 1 252 ? 14.872 -5.241 -16.373 1.00 96.19 252 LEU A CA 1
ATOM 2078 C C . LEU A 1 252 ? 14.409 -3.984 -17.126 1.00 96.19 252 LEU A C 1
ATOM 2080 O O . LEU A 1 252 ? 14.651 -2.869 -16.664 1.00 96.19 252 LEU A O 1
ATOM 2084 N N . SER A 1 253 ? 13.700 -4.144 -18.251 1.00 95.56 253 SER A N 1
ATOM 2085 C CA . SER A 1 253 ? 13.108 -3.017 -18.990 1.00 95.56 253 SER A CA 1
ATOM 2086 C C . SER A 1 253 ? 12.126 -2.230 -18.116 1.00 95.56 253 SER A C 1
ATOM 2088 O O . SER A 1 253 ? 12.251 -1.009 -17.983 1.00 95.56 253 SER A O 1
ATOM 2090 N N . LEU A 1 254 ? 11.184 -2.928 -17.473 1.00 96.56 254 LEU A N 1
ATOM 2091 C CA . LEU A 1 254 ? 10.169 -2.317 -16.612 1.00 96.56 254 LEU A CA 1
ATOM 2092 C C . LEU A 1 254 ? 10.782 -1.647 -15.377 1.00 96.56 254 LEU A C 1
ATOM 2094 O O . LEU A 1 254 ? 10.357 -0.553 -15.005 1.00 96.56 254 LEU A O 1
ATOM 2098 N N . TYR A 1 255 ? 11.813 -2.250 -14.781 1.00 96.44 255 TYR A N 1
ATOM 2099 C CA . TYR A 1 255 ? 12.587 -1.649 -13.697 1.00 96.44 255 TYR A CA 1
ATOM 2100 C C . TYR A 1 255 ? 13.161 -0.295 -14.118 1.00 96.44 255 TYR A C 1
ATOM 2102 O O . TYR A 1 255 ? 12.938 0.708 -13.442 1.00 96.44 255 TYR A O 1
ATOM 2110 N N . TRP A 1 256 ? 13.835 -0.224 -15.268 1.00 95.62 256 TRP A N 1
ATOM 2111 C CA . TRP A 1 256 ? 14.402 1.039 -15.737 1.00 95.62 256 TRP A CA 1
ATOM 2112 C C . TRP A 1 256 ? 13.330 2.080 -16.062 1.00 95.62 256 TRP A C 1
ATOM 2114 O O . TRP A 1 256 ? 13.500 3.244 -15.710 1.00 95.62 256 TRP A O 1
ATOM 2124 N N . GLN A 1 257 ? 12.202 1.688 -16.663 1.00 95.75 257 GLN A N 1
ATOM 2125 C CA . GLN A 1 257 ? 11.073 2.610 -16.852 1.00 95.75 257 GLN A CA 1
ATOM 2126 C C . GLN A 1 257 ? 10.529 3.142 -15.517 1.00 95.75 257 GLN A C 1
ATOM 2128 O O . GLN A 1 257 ? 10.158 4.311 -15.418 1.00 95.75 257 GLN A O 1
ATOM 2133 N N . LYS A 1 258 ? 10.488 2.301 -14.477 1.00 94.94 258 LYS A N 1
ATOM 2134 C CA . LYS A 1 258 ? 10.057 2.708 -13.136 1.00 94.94 258 LYS A CA 1
ATOM 2135 C C . LYS A 1 258 ? 11.014 3.717 -12.510 1.00 94.94 258 LYS A C 1
ATOM 2137 O O . LYS A 1 258 ? 10.544 4.720 -11.983 1.00 94.94 258 LYS A O 1
ATOM 2142 N N . ILE A 1 259 ? 12.320 3.461 -12.581 1.00 95.06 259 ILE A N 1
ATOM 2143 C CA . ILE A 1 259 ? 13.351 4.385 -12.088 1.00 95.06 259 ILE A CA 1
ATOM 2144 C C . ILE A 1 259 ? 13.267 5.724 -12.818 1.00 95.06 259 ILE A C 1
ATOM 2146 O O . ILE A 1 259 ? 13.290 6.770 -12.180 1.00 95.06 259 ILE A O 1
ATOM 2150 N N . GLU A 1 260 ? 13.112 5.698 -14.140 1.00 95.12 260 GLU A N 1
ATOM 2151 C CA . GLU A 1 260 ? 12.953 6.911 -14.937 1.00 95.12 260 GLU A CA 1
ATOM 2152 C C . GLU A 1 260 ? 11.738 7.734 -14.494 1.00 95.12 260 GLU A C 1
ATOM 2154 O O . GLU A 1 260 ? 11.867 8.933 -14.264 1.00 95.12 260 GLU A O 1
ATOM 2159 N N . LYS A 1 261 ? 10.587 7.080 -14.293 1.00 94.19 261 LYS A N 1
ATOM 2160 C CA . LYS A 1 261 ? 9.369 7.741 -13.816 1.00 94.19 261 LYS A CA 1
ATOM 2161 C C . LYS A 1 261 ? 9.516 8.313 -12.401 1.00 94.19 261 LYS A C 1
ATOM 2163 O O . LYS A 1 261 ? 8.953 9.365 -12.121 1.00 94.19 261 LYS A O 1
ATOM 2168 N N . ASP A 1 262 ? 10.257 7.637 -11.523 1.00 93.25 262 ASP A N 1
ATOM 2169 C CA . ASP A 1 262 ? 10.540 8.151 -10.177 1.00 93.25 262 ASP A CA 1
ATOM 2170 C C . ASP A 1 262 ? 11.413 9.412 -10.239 1.00 93.25 262 ASP A C 1
ATOM 2172 O O . ASP A 1 262 ? 11.146 10.362 -9.516 1.00 93.25 262 ASP A O 1
ATOM 2176 N N . ILE A 1 263 ? 12.403 9.466 -11.136 1.00 94.69 263 ILE A N 1
ATOM 2177 C CA . ILE A 1 263 ? 13.215 10.678 -11.346 1.00 94.69 263 ILE A CA 1
ATOM 2178 C C . ILE A 1 263 ? 12.368 11.810 -11.932 1.00 94.69 263 ILE A C 1
ATOM 2180 O O . ILE A 1 263 ? 12.501 12.949 -11.494 1.00 94.69 263 ILE A O 1
ATOM 2184 N N . ASP A 1 264 ? 11.502 11.513 -12.905 1.00 94.25 264 ASP A N 1
ATOM 2185 C CA . ASP A 1 264 ? 10.618 12.519 -13.504 1.00 94.25 264 ASP A CA 1
ATOM 2186 C C . ASP A 1 264 ? 9.714 13.165 -12.443 1.00 94.25 264 ASP A C 1
ATOM 2188 O O . ASP A 1 264 ? 9.579 14.387 -12.417 1.00 94.25 264 ASP A O 1
ATOM 2192 N N . PHE A 1 265 ? 9.182 12.362 -11.516 1.00 91.50 265 PHE A N 1
ATOM 2193 C CA . PHE A 1 265 ? 8.421 12.869 -10.375 1.00 91.50 265 PHE A CA 1
ATOM 2194 C C . PHE A 1 265 ? 9.262 13.796 -9.484 1.00 91.50 265 PHE A C 1
ATOM 2196 O O . PHE A 1 265 ? 8.791 14.863 -9.107 1.00 91.50 265 PHE A O 1
ATOM 2203 N N . GLU A 1 266 ? 10.522 13.463 -9.183 1.00 90.62 266 GLU A N 1
ATOM 2204 C CA . GLU A 1 266 ? 11.383 14.364 -8.394 1.00 90.62 266 GLU A CA 1
ATOM 2205 C C . GLU A 1 266 ? 11.695 15.680 -9.096 1.00 90.62 266 GLU A C 1
ATOM 2207 O O . GLU A 1 266 ? 11.738 16.732 -8.457 1.00 90.62 266 GLU A O 1
ATOM 2212 N N . ILE A 1 267 ? 11.904 15.636 -10.411 1.00 91.12 267 ILE A N 1
ATOM 2213 C CA . ILE A 1 267 ? 12.105 16.842 -11.214 1.00 91.12 267 ILE A CA 1
ATOM 2214 C C . ILE A 1 267 ? 10.877 17.746 -11.111 1.00 91.12 267 ILE A C 1
ATOM 2216 O O . ILE A 1 267 ? 11.032 18.943 -10.879 1.00 91.12 267 ILE A O 1
ATOM 2220 N N . GLU A 1 268 ? 9.680 17.179 -11.241 1.00 90.62 268 GLU A N 1
ATOM 2221 C CA . GLU A 1 268 ? 8.420 17.909 -11.102 1.00 90.62 268 GLU A CA 1
ATOM 2222 C C . GLU A 1 268 ? 8.256 18.493 -9.690 1.00 90.62 268 GLU A C 1
ATOM 2224 O O . GLU A 1 268 ? 7.935 19.671 -9.546 1.00 90.62 268 GLU A O 1
ATOM 2229 N N . GLN A 1 269 ? 8.566 17.726 -8.639 1.00 86.94 269 GLN A N 1
ATOM 2230 C CA . GLN A 1 269 ? 8.508 18.225 -7.261 1.00 86.94 269 GLN A CA 1
ATOM 2231 C C . GLN A 1 269 ? 9.438 19.423 -7.039 1.00 86.94 269 GLN A C 1
ATOM 2233 O O . GLN A 1 269 ? 9.008 20.426 -6.467 1.00 86.94 269 GLN A O 1
ATOM 2238 N N . LEU A 1 270 ? 10.680 19.364 -7.531 1.00 87.94 270 LEU A N 1
ATOM 2239 C CA . LEU A 1 270 ? 11.616 20.490 -7.459 1.00 87.94 270 LEU A CA 1
ATOM 2240 C C . LEU A 1 270 ? 11.102 21.709 -8.241 1.00 87.94 270 LEU A C 1
ATOM 2242 O O . LEU A 1 270 ? 11.264 22.836 -7.786 1.00 87.94 270 LEU A O 1
ATOM 2246 N N . GLN A 1 271 ? 10.461 21.507 -9.394 1.00 88.19 271 GLN A N 1
ATOM 2247 C CA . GLN A 1 271 ? 9.878 22.605 -10.175 1.00 88.19 271 GLN A CA 1
ATOM 2248 C C . GLN A 1 271 ? 8.717 23.288 -9.446 1.00 88.19 271 GLN A C 1
ATOM 2250 O O . GLN A 1 271 ? 8.620 24.512 -9.477 1.00 88.19 271 GLN A O 1
ATOM 2255 N N . ILE A 1 272 ? 7.861 22.509 -8.781 1.00 85.88 272 ILE A N 1
ATOM 2256 C CA . ILE A 1 272 ? 6.701 23.019 -8.040 1.00 85.88 272 ILE A CA 1
ATOM 2257 C C . ILE A 1 272 ? 7.140 23.746 -6.764 1.00 85.88 272 ILE A C 1
ATOM 2259 O O . ILE A 1 272 ? 6.662 24.838 -6.465 1.00 85.88 272 ILE A O 1
ATOM 2263 N N . THR A 1 273 ? 8.049 23.145 -5.996 1.00 83.19 273 THR A N 1
ATOM 2264 C CA . THR A 1 273 ? 8.429 23.643 -4.661 1.00 83.19 273 THR A CA 1
ATOM 2265 C C . THR A 1 273 ? 9.619 24.609 -4.686 1.00 83.19 273 THR A C 1
ATOM 2267 O O . THR A 1 273 ? 9.807 25.392 -3.748 1.00 83.19 273 THR A O 1
ATOM 2270 N N . GLY A 1 274 ? 10.407 24.610 -5.764 1.00 83.44 274 GLY A N 1
ATOM 2271 C CA . GLY A 1 274 ? 11.550 25.497 -5.964 1.00 83.44 274 GLY A CA 1
ATOM 2272 C C . GLY A 1 274 ? 12.549 25.422 -4.809 1.00 83.44 274 GLY A C 1
ATOM 2273 O O . GLY A 1 274 ? 12.924 24.344 -4.358 1.00 83.44 274 GLY A O 1
ATOM 2274 N N . ARG A 1 275 ? 12.936 26.586 -4.271 1.00 77.50 275 ARG A N 1
ATOM 2275 C CA . ARG A 1 275 ? 13.884 26.705 -3.142 1.00 77.50 275 ARG A CA 1
ATOM 2276 C C . ARG A 1 275 ? 13.397 26.087 -1.826 1.00 77.50 275 ARG A C 1
ATOM 2278 O O . ARG A 1 275 ? 14.184 25.950 -0.899 1.00 77.50 275 ARG A O 1
ATOM 2285 N N . LYS A 1 276 ? 12.107 25.756 -1.707 1.00 81.94 276 LYS A N 1
ATOM 2286 C CA . LYS A 1 276 ? 11.564 25.071 -0.522 1.00 81.94 276 LYS A CA 1
ATOM 2287 C C . LYS A 1 276 ? 11.714 23.551 -0.607 1.00 81.94 276 LYS A C 1
ATOM 2289 O O . LYS A 1 276 ? 11.436 22.868 0.376 1.00 81.94 276 LYS A O 1
ATOM 2294 N N . TYR A 1 277 ? 12.130 23.017 -1.757 1.00 83.31 277 TYR A N 1
ATOM 2295 C CA . TYR A 1 277 ? 12.373 21.592 -1.908 1.00 83.31 277 TYR A CA 1
ATOM 2296 C C . TYR A 1 277 ? 13.561 21.172 -1.040 1.00 83.31 277 TYR A C 1
ATOM 2298 O O . TYR A 1 277 ? 14.692 21.582 -1.285 1.00 83.31 277 TYR A O 1
ATOM 2306 N N . ASN A 1 278 ? 13.317 20.329 -0.040 1.00 85.25 278 ASN A N 1
ATOM 2307 C CA . ASN A 1 278 ? 14.376 19.733 0.765 1.00 85.25 278 ASN A CA 1
ATOM 2308 C C . ASN A 1 278 ? 14.491 18.246 0.429 1.00 85.25 278 ASN A C 1
ATOM 2310 O O . ASN A 1 278 ? 13.622 17.448 0.794 1.00 85.25 278 ASN A O 1
ATOM 2314 N N . MET A 1 279 ? 15.558 17.865 -0.272 1.00 87.94 279 MET A N 1
ATOM 2315 C CA . MET A 1 279 ? 15.772 16.482 -0.672 1.00 87.94 279 MET A CA 1
ATOM 2316 C C . MET A 1 279 ? 16.364 15.662 0.485 1.00 87.94 279 MET A C 1
ATOM 2318 O O . MET A 1 279 ? 17.472 15.948 0.943 1.00 87.94 279 MET A O 1
ATOM 2322 N N . PRO A 1 280 ? 15.710 14.567 0.920 1.00 88.75 280 PRO A N 1
ATOM 2323 C CA . PRO A 1 280 ? 16.281 13.692 1.938 1.00 88.75 280 PRO A CA 1
ATOM 2324 C C . PRO A 1 280 ? 17.613 13.081 1.482 1.00 88.75 280 PRO A C 1
ATOM 2326 O O . PRO A 1 280 ? 17.739 12.628 0.342 1.00 88.75 280 PRO A O 1
ATOM 2329 N N . GLN A 1 281 ? 18.583 12.951 2.393 1.00 88.94 281 GLN A N 1
ATOM 2330 C CA . GLN A 1 281 ? 19.931 12.450 2.075 1.00 88.94 281 GLN A CA 1
ATOM 2331 C C . GLN A 1 281 ? 19.928 11.089 1.354 1.00 88.94 281 GLN A C 1
ATOM 2333 O O . GLN A 1 281 ? 20.704 10.862 0.426 1.00 88.94 281 GLN A O 1
ATOM 2338 N N . GLY A 1 282 ? 19.052 10.163 1.760 1.00 88.25 282 GLY A N 1
ATOM 2339 C CA . GLY A 1 282 ? 18.934 8.857 1.102 1.00 88.25 282 GLY A CA 1
ATOM 2340 C C . GLY A 1 282 ? 18.511 8.966 -0.366 1.00 88.25 282 GLY A C 1
ATOM 2341 O O . GLY A 1 282 ? 18.956 8.184 -1.203 1.00 88.25 282 GLY A O 1
ATOM 2342 N N . LYS A 1 283 ? 17.701 9.975 -0.687 1.00 89.44 283 LYS A N 1
ATOM 2343 C CA . LYS A 1 283 ? 17.216 10.253 -2.037 1.00 89.44 283 LYS A CA 1
ATOM 2344 C C . LYS A 1 283 ? 18.286 10.905 -2.903 1.00 89.44 283 LYS A C 1
ATOM 2346 O O . LYS A 1 283 ? 18.476 10.486 -4.040 1.00 89.44 283 LYS A O 1
ATOM 2351 N N . TYR A 1 284 ? 19.055 11.823 -2.322 1.00 91.19 284 TYR A N 1
ATOM 2352 C CA . TYR A 1 284 ? 20.239 12.395 -2.959 1.00 91.19 284 TYR A CA 1
ATOM 2353 C C . TYR A 1 284 ? 21.243 11.300 -3.351 1.00 91.19 284 TYR A C 1
ATOM 2355 O O . TYR A 1 284 ? 21.637 11.192 -4.511 1.00 91.19 284 TYR A O 1
ATOM 2363 N N . LYS A 1 285 ? 21.561 10.386 -2.421 1.00 92.75 285 LYS A N 1
ATOM 2364 C CA . LYS A 1 285 ? 22.418 9.216 -2.698 1.00 92.75 285 LYS A CA 1
ATOM 2365 C C . LYS A 1 285 ? 21.851 8.316 -3.800 1.00 92.75 285 LYS A C 1
ATOM 2367 O O . LYS A 1 285 ? 22.599 7.811 -4.636 1.00 92.75 285 LYS A O 1
ATOM 2372 N N . TRP A 1 286 ? 20.534 8.107 -3.820 1.00 93.25 286 TRP A N 1
ATOM 2373 C CA . TRP A 1 286 ? 19.875 7.339 -4.877 1.00 93.25 286 TRP A CA 1
ATOM 2374 C C . TRP A 1 286 ? 20.005 8.015 -6.251 1.00 93.25 286 TRP A C 1
ATOM 2376 O O . TRP A 1 286 ? 20.300 7.335 -7.233 1.00 93.25 286 TRP A O 1
ATOM 2386 N N . LEU A 1 287 ? 19.866 9.339 -6.344 1.00 92.69 287 LEU A N 1
ATOM 2387 C CA . LEU A 1 287 ? 20.095 10.077 -7.591 1.00 92.69 287 LEU A CA 1
ATOM 2388 C C . LEU A 1 287 ? 21.552 9.999 -8.047 1.00 92.69 287 LEU A C 1
ATOM 2390 O O . LEU A 1 287 ? 21.794 9.722 -9.219 1.00 92.69 287 LEU A O 1
ATOM 2394 N N . GLN A 1 288 ? 22.511 10.136 -7.125 1.00 92.69 288 GLN A N 1
ATOM 2395 C CA . GLN A 1 288 ? 23.938 9.980 -7.430 1.00 92.69 288 GLN A CA 1
ATOM 2396 C C . GLN A 1 288 ? 24.250 8.603 -8.030 1.00 92.69 288 GLN A C 1
ATOM 2398 O O . GLN A 1 288 ? 24.962 8.507 -9.029 1.00 92.69 288 GLN A O 1
ATOM 2403 N N . TYR A 1 289 ? 23.674 7.531 -7.477 1.00 91.06 289 TYR A N 1
ATOM 2404 C CA . TYR A 1 289 ? 23.798 6.192 -8.060 1.00 91.06 289 TYR A CA 1
ATOM 2405 C C . TYR A 1 289 ? 23.264 6.143 -9.503 1.00 91.06 289 TYR A C 1
ATOM 2407 O O . TYR A 1 289 ? 23.896 5.561 -10.388 1.00 91.06 289 TYR A O 1
ATOM 2415 N N . ASN A 1 290 ? 22.145 6.818 -9.774 1.00 92.62 290 ASN A N 1
ATOM 2416 C CA . ASN A 1 290 ? 21.567 6.925 -11.114 1.00 92.62 290 ASN A CA 1
ATOM 2417 C C . ASN A 1 290 ? 22.337 7.872 -12.055 1.00 92.62 290 ASN A C 1
ATOM 2419 O O . ASN A 1 290 ? 21.928 8.044 -13.199 1.00 92.62 290 ASN A O 1
ATOM 2423 N N . CYS A 1 291 ? 23.461 8.455 -11.632 1.00 92.12 291 CYS A N 1
ATOM 2424 C CA . CYS A 1 291 ? 24.389 9.181 -12.506 1.00 92.12 291 CYS A CA 1
ATOM 2425 C C . CYS A 1 291 ? 25.561 8.320 -13.011 1.00 92.12 291 CYS A C 1
ATOM 2427 O O . CYS A 1 291 ? 26.355 8.805 -13.826 1.00 92.12 291 CYS A O 1
ATOM 2429 N N . THR A 1 292 ? 25.681 7.079 -12.528 1.00 90.06 292 THR A N 1
ATOM 2430 C CA . THR A 1 292 ? 26.768 6.146 -12.871 1.00 90.06 292 THR A CA 1
ATOM 2431 C C . THR A 1 292 ? 26.609 5.542 -14.272 1.00 90.06 292 THR A C 1
ATOM 2433 O O . THR A 1 292 ? 25.583 5.710 -14.927 1.00 90.06 292 THR A O 1
ATOM 2436 N N . ASP A 1 293 ? 27.627 4.822 -14.751 1.00 87.12 293 ASP A N 1
ATOM 2437 C CA . ASP A 1 293 ? 27.610 4.158 -16.068 1.00 87.12 293 ASP A CA 1
ATOM 2438 C C . ASP A 1 293 ? 26.811 2.846 -16.090 1.00 87.12 293 ASP A C 1
ATOM 2440 O O . ASP A 1 293 ? 26.586 2.258 -17.145 1.00 87.12 293 ASP A O 1
ATOM 2444 N N . ASN A 1 294 ? 26.339 2.389 -14.929 1.00 89.50 294 ASN A N 1
ATOM 2445 C CA . ASN A 1 294 ? 25.589 1.140 -14.809 1.00 89.50 294 ASN A CA 1
ATOM 2446 C C . ASN A 1 294 ? 24.100 1.293 -15.147 1.00 89.50 294 ASN A C 1
ATOM 2448 O O . ASN A 1 294 ? 23.371 0.300 -15.142 1.00 89.50 294 ASN A O 1
ATOM 2452 N N . VAL A 1 295 ? 23.636 2.509 -15.443 1.00 92.50 295 VAL A N 1
ATOM 2453 C CA . VAL A 1 295 ? 22.233 2.809 -15.746 1.00 92.50 295 VAL A CA 1
ATOM 2454 C C . VAL A 1 295 ? 22.066 3.298 -17.192 1.00 92.50 295 VAL A C 1
ATOM 2456 O O . VAL A 1 295 ? 23.002 3.855 -17.761 1.00 92.50 295 VAL A O 1
ATOM 2459 N N . PRO A 1 296 ? 20.872 3.152 -17.799 1.00 94.88 296 PRO A N 1
ATOM 2460 C CA . PRO A 1 296 ? 20.584 3.709 -19.118 1.00 94.88 296 PRO A CA 1
ATOM 2461 C C . PRO A 1 296 ? 20.910 5.201 -19.261 1.00 94.88 296 PRO A C 1
ATOM 2463 O O . PRO A 1 296 ? 20.518 6.009 -18.419 1.00 94.88 296 PRO A O 1
ATOM 2466 N N . ASP A 1 297 ? 21.483 5.599 -20.401 1.00 93.94 297 ASP A N 1
ATOM 2467 C CA . ASP A 1 297 ? 21.868 6.995 -20.680 1.00 93.94 297 ASP A CA 1
ATOM 2468 C C . ASP A 1 297 ? 20.732 8.011 -20.502 1.00 93.94 297 ASP A C 1
ATOM 2470 O O . ASP A 1 297 ? 20.950 9.153 -20.094 1.00 93.94 297 ASP A O 1
ATOM 2474 N N . ARG A 1 298 ? 19.489 7.620 -20.806 1.00 94.44 298 ARG A N 1
ATOM 2475 C CA . ARG A 1 298 ? 18.317 8.486 -20.595 1.00 94.44 298 ARG A CA 1
ATOM 2476 C C . ARG A 1 298 ? 18.082 8.794 -19.112 1.00 94.44 298 ARG A C 1
ATOM 2478 O O . ARG A 1 298 ? 17.842 9.947 -18.772 1.00 94.44 298 ARG A O 1
ATOM 2485 N N . ILE A 1 299 ? 18.240 7.793 -18.245 1.00 95.69 299 ILE A N 1
ATOM 2486 C CA . ILE A 1 299 ? 18.123 7.913 -16.786 1.00 95.69 299 ILE A CA 1
ATOM 2487 C C . ILE A 1 299 ? 19.291 8.736 -16.258 1.00 95.69 299 ILE A C 1
ATOM 2489 O O . ILE A 1 299 ? 19.075 9.718 -15.554 1.00 95.69 299 ILE A O 1
ATOM 2493 N N . LYS A 1 300 ? 20.511 8.409 -16.697 1.00 95.62 300 LYS A N 1
ATOM 2494 C CA . LYS A 1 300 ? 21.737 9.127 -16.338 1.00 95.62 300 LYS A CA 1
ATOM 2495 C C . LYS A 1 300 ? 21.637 10.624 -16.604 1.00 95.62 300 LYS A C 1
ATOM 2497 O O . LYS A 1 300 ? 21.941 11.434 -15.730 1.00 95.62 300 LYS A O 1
ATOM 2502 N N . ARG A 1 301 ? 21.188 11.007 -17.803 1.00 94.94 301 ARG A N 1
ATOM 2503 C CA . ARG A 1 301 ? 21.019 12.418 -18.184 1.00 94.94 301 ARG A CA 1
ATOM 2504 C C . ARG A 1 301 ? 19.967 13.125 -17.331 1.00 94.94 301 ARG A C 1
ATOM 2506 O O . ARG A 1 301 ? 20.205 14.259 -16.924 1.00 94.94 301 ARG A O 1
ATOM 2513 N N . LYS A 1 302 ? 18.836 12.469 -17.049 1.00 96.19 302 LYS A N 1
ATOM 2514 C CA . LYS A 1 302 ? 17.776 13.020 -16.190 1.00 96.19 302 LYS A CA 1
ATOM 2515 C C . LYS A 1 302 ? 18.250 13.202 -14.746 1.00 96.19 302 LYS A C 1
ATOM 2517 O O . LYS A 1 302 ? 18.109 14.295 -14.210 1.00 96.19 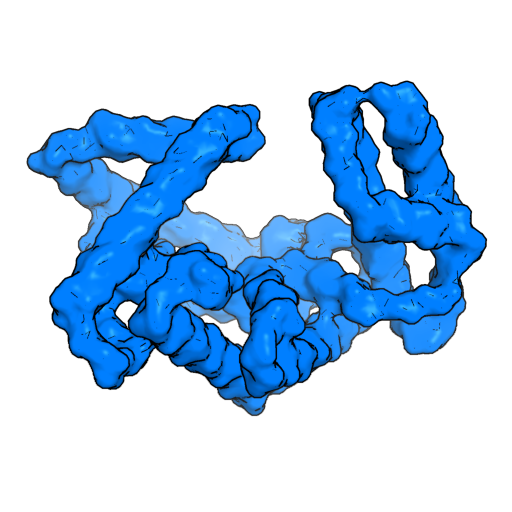302 LYS A O 1
ATOM 2522 N N . ALA A 1 303 ? 18.879 12.182 -14.161 1.00 95.25 303 ALA A N 1
ATOM 2523 C CA . ALA A 1 303 ? 19.414 12.228 -12.801 1.00 95.25 303 ALA A CA 1
ATOM 2524 C C . ALA A 1 303 ? 20.464 13.335 -12.634 1.00 95.25 303 ALA A C 1
ATOM 2526 O O . ALA A 1 303 ? 20.360 14.134 -11.709 1.00 95.25 303 ALA A O 1
ATOM 2527 N N . LYS A 1 304 ? 21.423 13.436 -13.570 1.00 94.50 304 LYS A N 1
ATOM 2528 C CA . LYS A 1 304 ? 22.441 14.500 -13.557 1.00 94.50 304 LYS A CA 1
ATOM 2529 C C . LYS A 1 304 ? 21.811 15.885 -13.617 1.00 94.50 304 LYS A C 1
ATOM 2531 O O . LYS A 1 304 ? 22.082 16.709 -12.759 1.00 94.50 304 LYS A O 1
ATOM 2536 N N . ARG A 1 305 ? 20.903 16.111 -14.573 1.00 93.00 305 ARG A N 1
ATOM 2537 C CA . ARG A 1 305 ? 20.199 17.393 -14.702 1.00 93.00 305 ARG A CA 1
ATOM 2538 C C . ARG A 1 305 ? 19.445 17.763 -13.427 1.00 93.00 305 ARG A C 1
ATOM 2540 O O . ARG A 1 305 ? 19.416 18.929 -13.058 1.00 93.00 305 ARG A O 1
ATOM 2547 N N . HIS A 1 306 ? 18.808 16.788 -12.787 1.00 92.81 306 HIS A N 1
ATOM 2548 C CA . HIS A 1 306 ? 18.079 17.027 -11.553 1.00 92.81 306 HIS A CA 1
ATOM 2549 C C . HIS A 1 306 ? 19.012 17.424 -10.401 1.00 92.81 306 HIS A C 1
ATOM 2551 O O . HIS A 1 306 ? 18.737 18.423 -9.748 1.00 92.81 306 HIS A O 1
ATOM 2557 N N . LEU A 1 307 ? 20.130 16.712 -10.206 1.00 92.50 307 LEU A N 1
ATOM 2558 C CA . LEU A 1 307 ? 21.144 17.079 -9.208 1.00 92.50 307 LEU A CA 1
ATOM 2559 C C . LEU A 1 307 ? 21.746 18.459 -9.489 1.00 92.50 307 LEU A C 1
ATOM 2561 O O . LEU A 1 307 ? 21.753 19.300 -8.603 1.00 92.50 307 LEU A O 1
ATOM 2565 N N . ASP A 1 308 ? 22.146 18.728 -10.734 1.00 91.50 308 ASP A N 1
ATOM 2566 C CA . ASP A 1 308 ? 22.720 20.020 -11.127 1.00 91.50 308 ASP A CA 1
ATOM 2567 C C . ASP A 1 308 ? 21.751 21.183 -10.885 1.00 91.50 308 ASP A C 1
ATOM 2569 O O . ASP A 1 308 ? 22.179 22.305 -10.628 1.00 91.50 308 ASP A O 1
ATOM 2573 N N . ASN A 1 309 ? 20.445 20.946 -11.033 1.00 88.50 309 ASN A N 1
ATOM 2574 C CA . ASN A 1 309 ? 19.424 21.947 -10.749 1.00 88.50 309 ASN A CA 1
ATOM 2575 C C . ASN A 1 309 ? 19.208 22.109 -9.245 1.00 88.50 309 ASN A C 1
ATOM 2577 O O . ASN A 1 309 ? 19.108 23.240 -8.787 1.00 88.50 309 ASN A O 1
ATOM 2581 N N . TYR A 1 310 ? 19.159 21.002 -8.501 1.00 87.94 310 TYR A N 1
ATOM 2582 C CA . TYR A 1 310 ? 18.991 21.009 -7.051 1.00 87.94 310 TYR A CA 1
ATOM 2583 C C . TYR A 1 310 ? 20.156 21.709 -6.340 1.00 87.94 310 TYR A C 1
ATOM 2585 O O . TYR A 1 310 ? 19.924 22.576 -5.505 1.00 87.94 310 TYR A O 1
ATOM 2593 N N . ASP A 1 311 ? 21.396 21.415 -6.734 1.00 87.06 311 ASP A N 1
ATOM 2594 C CA . ASP A 1 311 ? 22.610 21.987 -6.133 1.00 87.06 311 ASP A CA 1
ATOM 2595 C C . ASP A 1 311 ? 22.780 23.495 -6.436 1.00 87.06 311 ASP A C 1
ATOM 2597 O O . ASP A 1 311 ? 23.625 24.161 -5.839 1.00 87.06 311 ASP A O 1
ATOM 2601 N N . LYS A 1 312 ? 21.987 24.049 -7.367 1.00 83.31 312 LYS A N 1
ATOM 2602 C CA . LYS A 1 312 ? 21.937 25.489 -7.685 1.00 83.31 312 LYS A CA 1
ATOM 2603 C C . LYS A 1 312 ? 20.828 26.248 -6.949 1.00 83.31 312 LYS A C 1
ATOM 2605 O O . LYS A 1 312 ? 20.798 27.478 -7.051 1.00 83.31 312 LYS A O 1
ATOM 2610 N N . THR A 1 313 ? 19.889 25.544 -6.318 1.00 72.25 313 THR A N 1
ATOM 2611 C CA . THR A 1 313 ? 18.715 26.132 -5.640 1.00 72.25 313 THR A CA 1
ATOM 2612 C C . THR A 1 313 ? 19.030 26.566 -4.221 1.00 72.25 313 THR A C 1
ATOM 2614 O O . THR A 1 313 ? 18.484 27.627 -3.837 1.00 72.25 313 THR A O 1
#

Secondary structure (DSSP, 8-state):
--HHHHHHHH-S----THHHHHHHHHHHHHHSSGGG-SSPPHHHHHHHHHHHHHHTTHHHHHHHHHHHHTT-HHHHHHHHHHHHHTTT-HHHHHHHHHHHHHHHHHHHHHHHHHS-TT--GGG---HHHHHHHHHS---TTTS-HHHHHHHHHHHHHHHHHHHHHHHHHGGG---SSS--HHHHHHTTSS-HHHHHHHHHHHHHHHHHHHHHHHHH--TT--GGGS-HHHHHHHTT---SSTT-TTS-HHHHHHHHHHHHHHHHHHHHHHHHHGGG----HHHHHHHHHTTSTTS-HHHHHHHHHHHHHHTT-

pLDDT: mean 89.54, std 7.13, range [56.56, 97.19]

Nearest PDB structures (foldseek):
  3swh-assembly2_B  TM=1.540E-01  e=1.626E+00  Rattus norvegicus
  6zhe-assembly1_A  TM=1.837E-01  e=5.081E+00  Homo sapiens
  8a1i-assembly3_P  TM=1.874E-01  e=7.538E+00  Mus musculus

Radius of gyration: 23.12 Å; Cα contacts (8 Å, |Δi|>4): 23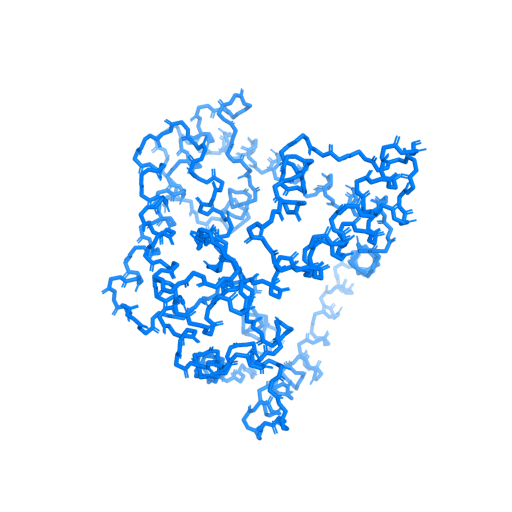9; chains: 1; bounding box: 61×48×57 Å

Sequence (313 aa):
MKLSDVCQMYSDNAQPLEQKDKVKIKWTKEDGELWARRPLTDEMIEYASNDVTALIPTVYHNQKRILEERNLIPEFKTRVEDEINYYIDEATSQRKKTRVDEIVESILTDMEKKYGKDTRFQDITDEDEINAMHHLRYDPEVMSPFIKKLKTEEIKARLKELSDQLSTEGNNFVPKAKSYGFLRAYQYISERDIQTKAKRLQQALDTIFLADMKNKYSSTTKISVISPYEKDALRSIRPRSQRDSTINPVLLSLYWQKIEKDIDFEIEQLQITGRKYNMPQGKYKWLQYNCTDNVPDRIKRKAKRHLDNYDKT

Foldseek 3Di:
DDLQVLLVVFHPDRDPCVVVVVLCLVCCLQANQQVVDPPHDPSRVCNVVCSVVSCPPGSVVSVVVVCVVVVVVVVVVVVVVLVVCCVPDPVSVVVVVVVLLVLLVVLVVVCVVVDDQPDELVNDDDPSNVVSLVPDQDDPVPDDPSSNRNNVRNLVVVLVVLVVQCVVCPLSDDDPDLEPVVLVSQLPDPDPVSNVSSVVSLVSLLVSLLVSQLVNDDLPDQLVSHGNHSLVSLVVDDAPALCRPVDRNSSSSSSLNSLQVVLVVLLVVCVVCPPNDDDDPVRLVVLVVQLDRRHDPSSNVSSVVSVVRVVVD

Solvent-accessible surface area (backbone atoms only — not comparable to full-atom values): 17746 Å² total; per-residue (Å²): 138,55,71,64,57,51,26,54,76,40,32,97,75,56,72,80,60,70,61,48,59,53,56,51,48,52,39,34,70,59,64,33,26,63,90,58,56,78,81,73,49,69,71,56,51,50,53,56,50,50,59,50,58,58,39,48,65,58,26,51,52,47,52,50,50,54,30,56,77,66,69,38,52,68,61,51,50,53,55,50,51,41,60,71,34,36,90,76,34,68,69,45,32,49,52,54,47,53,52,51,51,53,51,36,52,52,49,55,55,49,45,62,74,73,49,62,89,82,66,51,52,87,76,61,80,54,65,67,60,53,48,33,54,69,69,53,74,94,48,82,88,80,43,52,75,63,59,44,51,37,47,51,47,48,52,52,50,54,54,46,53,53,50,54,50,43,70,72,42,48,84,71,59,69,80,89,59,80,59,68,65,63,37,62,59,37,48,72,46,89,52,62,67,54,17,52,51,26,48,52,50,50,53,52,51,31,51,42,40,56,54,50,48,62,76,57,49,50,64,81,56,58,64,85,36,50,27,64,53,48,59,53,28,44,69,71,63,79,76,82,32,72,79,40,81,92,46,59,65,37,58,51,43,44,38,51,49,45,53,42,53,54,52,51,51,50,48,50,49,40,67,75,47,44,75,73,54,78,80,52,69,72,54,52,54,52,38,56,60,36,50,40,89,46,41,51,67,73,43,19,54,51,32,44,54,45,50,61,52,58,82,72,94

Organism: Mytilus galloprovincialis (NCBI:txid29158)

Mean predicted aligned error: 6.66 Å

InterPro domains:
  IPR012337 Ribonuclease H-like superfamily [SSF53098] (35-80)
  IPR036397 Ribonuclease H superfamily [G3DSA:3.30.420.10] (1-107)